Protein AF-A0A3M1AQW4-F1 (afdb_monomer)

Mean predicted aligned error: 19.17 Å

Sequence (337 aa):
EGTYRFTIDPEVTGDITSFELSPATLIFEGIKKRFSLERLRRELDSQHMKFVVKGKNLYYRFQDLELSPEEQKIKELIEGHRTVGEVLALSEMDLIKTYQLLYTLMTIEMIELSDTPGGEEEEEEDTVEQIVEEAAPRQATPAASAPPTPEAPSQEDAELRRMIVEKYRDLESKNYFEVLGLTQEATEAEIKSAYHRLAKEFHPDRFFGKVSGDIKAKVEEIFRKISDAYNVLSDPEGREDYLASLGEKAKKKRVDKVAEEVKTILKAEQSFQRGLEFLSMRNFPKAVEQFKIAYKCRPQEADYLAHLGWATFNLPMREHDGTKRDKELAEEEWEDN

Radius of gyration: 29.28 Å; Cα contacts (8 Å, |Δi|>4): 311; chains: 1; bounding box: 76×55×82 Å

Foldseek 3Di:
DDDDDDDDDPPPPDPPPDDPDFPLQVLLVCLVVPPDPVNLCVVQVVLQLWFKEFFPDPVLLDDPHDDDPLLVVLVVVRPQAHGNNRSLVPRPDDSSSSSSSSVSCVVSRRIDTHNHGDDDPPPPPPPPDPPDPDDDDDDDDPDDDADDQPDDQDPVLLVVLLVLLVLLLVLLLDDLCVLLPHDLPDDLVSLVVSLVVVCVVLPLVVCVPSDDDPSSVSSVVSNVSSVVSSVQCNDPVSSVVSVVVPDDDDSPVVSVVSVVLSVLQVQLSVLQVVLVVCVVVVNLVSSLVSLVSNCVSPVRDPSSVSSNVSSVVSDPPPPDDPDPPVPVVVVVVPPPD

pLDDT: mean 76.13, std 18.11, range [27.7, 95.75]

Secondary structure (DSSP, 8-state):
---------TT--S-----SS-HHHHHHHHHHHH--HHHHHHHHGGGTTSEEEE-S-TTTSS------HHHHHHHHH-SSS-BHHHHHHH--S-HHHHHHHHHHHHHTTSEEEESS-----------TT-------PPPPPS-PPPPPPPPPPPHHHHHHHHHHHHHHHHHHH--HHHHHT--TT--HHHHHHHHHHHHHHH-GGGGTTT--HHHHHHHHHHHHHHHHHHHHHHSHHHHHHHHHH-S-SSHHHHHHHHHHHHHHHHHHHHHHHHHHHHHHTT-HHHHHHHHHHHHHH-TT-HHHHHHHHHHHHTS------TTSHHHHHHHHTSS--

Nearest PDB structures (foldseek):
  1wjz-assembly1_A  TM=8.224E-01  e=6.086E-02  Mus musculus
  8j8q-assembly1_C  TM=4.326E-01  e=1.212E+00  Saccharomyces eubayanus
  8f7n-assembly1_A-2  TM=2.447E-01  e=1.331E+00  Sinorhizobium meliloti
  7zi0-assembly2_B  TM=2.163E-01  e=6.223E+00  Homo sapiens

Structure (mmCIF, N/CA/C/O backbone):
data_AF-A0A3M1AQW4-F1
#
_entry.id   AF-A0A3M1AQW4-F1
#
loop_
_atom_site.group_PDB
_atom_site.id
_atom_site.type_symbol
_atom_site.label_atom_id
_atom_site.label_alt_id
_atom_site.label_comp_id
_atom_site.label_asym_id
_atom_site.label_entity_id
_atom_site.label_seq_id
_atom_site.pdbx_PDB_ins_code
_atom_site.Cartn_x
_atom_site.Cartn_y
_atom_site.Cartn_z
_atom_site.occupancy
_atom_site.B_iso_or_equiv
_atom_site.auth_seq_id
_atom_site.auth_comp_id
_atom_site.auth_asym_id
_atom_site.auth_atom_id
_atom_site.pdbx_PDB_model_num
ATOM 1 N N . GLU A 1 1 ? 50.868 2.873 19.909 1.00 45.12 1 GLU A N 1
ATOM 2 C CA . GLU A 1 1 ? 51.359 1.501 19.683 1.00 45.12 1 GLU A CA 1
ATOM 3 C C . GLU A 1 1 ? 51.297 0.750 21.000 1.00 45.12 1 GLU A C 1
ATOM 5 O O . GLU A 1 1 ? 51.919 1.181 21.961 1.00 45.12 1 GLU A O 1
ATOM 10 N N . GLY A 1 2 ? 50.474 -0.290 21.086 1.00 46.62 2 GLY A N 1
ATOM 11 C CA . GLY A 1 2 ? 50.386 -1.138 22.271 1.00 46.62 2 GLY A CA 1
ATOM 12 C C . GLY A 1 2 ? 50.326 -2.586 21.819 1.00 46.62 2 GLY A C 1
ATOM 13 O O . GLY A 1 2 ? 49.473 -2.937 21.008 1.00 46.62 2 GLY A O 1
ATOM 14 N N . THR A 1 3 ? 51.262 -3.403 22.286 1.00 39.59 3 THR A N 1
ATOM 15 C CA . THR A 1 3 ? 51.312 -4.838 22.004 1.00 39.59 3 THR A CA 1
ATOM 16 C C . THR A 1 3 ? 50.706 -5.607 23.167 1.00 39.59 3 THR A C 1
ATOM 18 O O . THR A 1 3 ? 51.110 -5.444 24.317 1.00 39.59 3 THR A O 1
ATOM 21 N N . TYR A 1 4 ? 49.747 -6.474 22.853 1.00 61.16 4 TYR A N 1
ATOM 22 C CA . TYR A 1 4 ? 49.148 -7.411 23.797 1.00 61.16 4 TYR A CA 1
ATOM 23 C C . TYR A 1 4 ? 49.758 -8.802 23.605 1.00 61.16 4 TYR A C 1
ATOM 25 O O . TYR A 1 4 ? 50.114 -9.190 22.491 1.00 61.16 4 TYR A O 1
ATOM 33 N N . ARG A 1 5 ? 49.871 -9.563 24.697 1.00 59.34 5 ARG A N 1
ATOM 34 C CA . ARG A 1 5 ? 50.269 -10.975 24.694 1.00 59.34 5 ARG A CA 1
ATOM 35 C C . ARG A 1 5 ? 49.334 -11.739 25.624 1.00 59.34 5 ARG A C 1
ATOM 37 O O . ARG A 1 5 ? 49.207 -11.372 26.787 1.00 59.34 5 ARG A O 1
ATOM 44 N N . PHE A 1 6 ? 48.720 -12.802 25.116 1.00 53.44 6 PHE A N 1
ATOM 45 C CA . PHE A 1 6 ? 47.947 -13.737 25.927 1.00 53.44 6 PHE A CA 1
ATOM 46 C C . PHE A 1 6 ? 48.885 -14.755 26.576 1.00 53.44 6 PHE A C 1
ATOM 48 O O . PHE A 1 6 ? 49.712 -15.372 25.903 1.00 53.44 6 PHE A O 1
ATOM 55 N N . THR A 1 7 ? 48.757 -14.920 27.887 1.00 57.97 7 THR A N 1
ATOM 56 C CA . THR A 1 7 ? 49.379 -16.001 28.656 1.00 57.97 7 THR A CA 1
ATOM 57 C C . THR A 1 7 ? 48.277 -16.926 29.141 1.00 57.97 7 THR A C 1
ATOM 59 O O . THR A 1 7 ? 47.304 -16.458 29.726 1.00 57.97 7 THR A O 1
ATOM 62 N N . ILE A 1 8 ? 48.420 -18.224 28.878 1.00 54.72 8 ILE A N 1
ATOM 63 C CA . ILE A 1 8 ? 47.505 -19.245 29.392 1.00 54.72 8 ILE A CA 1
ATOM 64 C C . ILE A 1 8 ? 47.756 -19.355 30.895 1.00 54.72 8 ILE A C 1
ATOM 66 O O . ILE A 1 8 ? 48.874 -19.666 31.305 1.00 54.72 8 ILE A O 1
ATOM 70 N N . ASP A 1 9 ? 46.736 -19.051 31.690 1.00 61.00 9 ASP A N 1
ATOM 71 C CA . ASP A 1 9 ? 46.772 -19.186 33.143 1.00 61.00 9 ASP A CA 1
ATOM 72 C C . ASP A 1 9 ? 46.575 -20.670 33.515 1.00 61.00 9 ASP A C 1
ATOM 74 O O . ASP A 1 9 ? 45.545 -21.250 33.153 1.00 61.00 9 ASP A O 1
ATOM 78 N N . PRO A 1 10 ? 47.552 -21.328 34.165 1.00 58.88 10 PRO A N 1
ATOM 79 C CA . PRO A 1 10 ? 47.460 -22.743 34.509 1.00 58.88 10 PRO A CA 1
ATOM 80 C C . PRO A 1 10 ? 46.493 -23.048 35.671 1.00 58.88 10 PRO A C 1
ATOM 82 O O . PRO A 1 10 ? 46.279 -24.225 35.957 1.00 58.88 10 PRO A O 1
ATOM 85 N N . GLU A 1 11 ? 45.898 -22.044 36.331 1.00 55.03 11 GLU A N 1
ATOM 86 C CA . GLU A 1 11 ? 45.104 -22.215 37.565 1.00 55.03 11 GLU A CA 1
ATOM 87 C C . GLU A 1 11 ? 43.576 -22.076 37.400 1.00 55.03 11 GLU A C 1
ATOM 89 O O . GLU A 1 11 ? 42.869 -21.696 38.335 1.00 55.03 11 GLU A O 1
ATOM 94 N N . VAL A 1 12 ? 42.997 -22.460 36.258 1.00 57.84 12 VAL A N 1
ATOM 95 C CA . VAL A 1 12 ? 41.539 -22.705 36.206 1.00 57.84 12 VAL A CA 1
ATOM 96 C C . VAL A 1 12 ? 41.239 -24.084 36.813 1.00 57.84 12 VAL A C 1
ATOM 98 O O . VAL A 1 12 ? 40.956 -25.050 36.113 1.00 57.84 12 VAL A O 1
ATOM 101 N N . THR A 1 13 ? 41.338 -24.184 38.142 1.00 55.84 13 THR A N 1
ATOM 102 C CA . THR A 1 13 ? 40.991 -25.373 38.949 1.00 55.84 13 THR A CA 1
ATOM 103 C C . THR A 1 13 ? 39.758 -25.130 39.827 1.00 55.84 13 THR A C 1
ATOM 105 O O . THR A 1 13 ? 39.690 -25.592 40.965 1.00 55.84 13 THR A O 1
ATOM 108 N N . GLY A 1 14 ? 38.791 -24.354 39.336 1.00 57.28 14 GLY A N 1
ATOM 109 C CA . GLY A 1 14 ? 37.426 -24.369 39.869 1.00 57.28 14 GLY A CA 1
ATOM 110 C C . GLY A 1 14 ? 36.622 -25.462 39.171 1.00 57.28 14 GLY A C 1
ATOM 111 O O . GLY A 1 14 ? 36.944 -25.790 38.031 1.00 57.28 14 GLY A O 1
ATOM 112 N N . ASP A 1 15 ? 35.590 -26.009 39.819 1.00 52.44 15 ASP A N 1
ATOM 113 C CA . ASP A 1 15 ? 34.596 -26.854 39.145 1.00 52.44 15 ASP A CA 1
ATOM 114 C C . ASP A 1 15 ? 34.069 -26.089 37.925 1.00 52.44 15 ASP A C 1
ATOM 116 O O . ASP A 1 15 ? 33.249 -25.173 38.044 1.00 52.44 15 ASP A O 1
ATOM 120 N N . ILE A 1 16 ? 34.595 -26.419 36.741 1.00 55.78 16 ILE A N 1
ATOM 121 C CA . ILE A 1 16 ? 34.114 -25.871 35.482 1.00 55.78 16 ILE A CA 1
ATOM 122 C C . ILE A 1 16 ? 32.690 -26.390 35.369 1.00 55.78 16 ILE A C 1
ATOM 124 O O . ILE A 1 16 ? 32.456 -27.555 35.055 1.00 55.78 16 ILE A O 1
ATOM 128 N N . THR A 1 17 ? 31.733 -25.525 35.691 1.00 57.72 17 THR A N 1
ATOM 129 C CA . THR A 1 17 ? 30.321 -25.823 35.504 1.00 57.72 17 THR A CA 1
ATOM 130 C C . THR A 1 17 ? 30.087 -25.791 34.001 1.00 57.72 17 THR A C 1
ATOM 132 O O . THR A 1 17 ? 29.839 -24.739 33.415 1.00 57.72 17 THR A O 1
ATOM 135 N N . SER A 1 18 ? 30.276 -26.934 33.348 1.00 53.00 18 SER A N 1
ATOM 136 C CA . SER A 1 18 ? 29.942 -27.104 31.945 1.00 53.00 18 SER A CA 1
ATOM 137 C C . SER A 1 18 ? 28.423 -27.096 31.835 1.00 53.00 18 SER A C 1
ATOM 139 O O . SER A 1 18 ? 27.754 -27.999 32.340 1.00 53.00 18 SER A O 1
ATOM 141 N N . PHE A 1 19 ? 27.869 -26.064 31.214 1.00 57.75 19 PHE A N 1
ATOM 142 C CA . PHE A 1 19 ? 26.467 -26.072 30.828 1.00 57.75 19 PHE A CA 1
ATOM 143 C C . PHE A 1 19 ? 26.323 -26.910 29.556 1.00 57.75 19 PHE A C 1
ATOM 145 O O . PHE A 1 19 ? 27.035 -26.678 28.585 1.00 57.75 19 PHE A O 1
ATOM 152 N N . GLU A 1 20 ? 25.389 -27.861 29.548 1.00 65.62 20 GLU A N 1
ATOM 153 C CA . GLU A 1 20 ? 25.020 -28.622 28.341 1.00 65.62 20 GLU A CA 1
ATOM 154 C C . GLU A 1 20 ? 24.194 -27.783 27.344 1.00 65.62 20 GLU A C 1
ATOM 156 O O . GLU A 1 20 ? 23.828 -28.265 26.280 1.00 65.62 20 GLU A O 1
ATOM 161 N N . LEU A 1 21 ? 23.883 -26.527 27.685 1.00 68.94 21 LEU A N 1
ATOM 162 C CA . LEU A 1 21 ? 23.046 -25.632 26.890 1.00 68.94 21 LEU A CA 1
ATOM 163 C C . LEU A 1 21 ? 23.902 -24.607 26.144 1.00 68.94 21 LEU A C 1
ATOM 165 O O . LEU A 1 21 ? 24.797 -23.990 26.728 1.00 68.94 21 LEU A O 1
ATOM 169 N N . SER A 1 22 ? 23.568 -24.368 24.875 1.00 78.44 22 SER A N 1
ATOM 170 C CA . SER A 1 22 ? 24.185 -23.311 24.075 1.00 78.44 22 SER A CA 1
ATOM 171 C C . SER A 1 22 ? 23.898 -21.912 24.664 1.00 78.44 22 SER A C 1
ATOM 173 O O . SER A 1 22 ? 22.888 -21.710 25.355 1.00 78.44 22 SER A O 1
ATOM 175 N N . PRO A 1 23 ? 24.731 -20.896 24.363 1.00 78.00 23 PRO A N 1
ATOM 176 C CA . PRO A 1 23 ? 24.452 -19.510 24.743 1.00 78.00 23 PRO A CA 1
ATOM 177 C C . PRO A 1 23 ? 23.086 -19.003 24.254 1.00 78.00 23 PRO A C 1
ATOM 179 O O . PRO A 1 23 ? 22.393 -18.307 24.996 1.00 78.00 23 PRO A O 1
ATOM 182 N N . ALA A 1 24 ? 22.663 -19.386 23.043 1.00 82.06 24 ALA A N 1
ATOM 183 C CA . ALA A 1 24 ? 21.357 -19.023 22.495 1.00 82.06 24 ALA A CA 1
ATOM 184 C C . ALA A 1 24 ? 20.211 -19.624 23.325 1.00 82.06 24 ALA A C 1
ATOM 186 O O . ALA A 1 24 ? 19.258 -18.920 23.669 1.00 82.06 24 ALA A O 1
ATOM 187 N N . THR A 1 25 ? 20.342 -20.888 23.735 1.00 83.62 25 THR A N 1
ATOM 188 C CA . THR A 1 25 ? 19.362 -21.563 24.595 1.00 83.62 25 THR A CA 1
ATOM 189 C C . THR A 1 25 ? 19.302 -20.936 25.988 1.00 83.62 25 THR A C 1
ATOM 191 O O . THR A 1 25 ? 18.215 -20.741 26.531 1.00 83.62 25 THR A O 1
ATOM 194 N N . LEU A 1 26 ? 20.443 -20.525 26.555 1.00 84.81 26 LEU A N 1
ATOM 195 C CA . LEU A 1 26 ? 20.480 -19.790 27.826 1.00 84.81 26 LEU A CA 1
ATOM 196 C C . LEU A 1 26 ? 19.769 -18.430 27.736 1.00 84.81 26 LEU A C 1
ATOM 198 O O . LEU A 1 26 ? 19.015 -18.072 28.646 1.00 84.81 26 LEU A O 1
ATOM 202 N N . ILE A 1 27 ? 19.976 -17.686 26.644 1.00 87.12 27 ILE A N 1
ATOM 203 C CA . ILE A 1 27 ? 19.288 -16.411 26.387 1.00 87.12 27 ILE A CA 1
ATOM 204 C C . ILE A 1 27 ? 17.777 -16.642 26.276 1.00 87.12 27 ILE A C 1
ATOM 206 O O . ILE A 1 27 ? 16.997 -15.934 26.921 1.00 87.12 27 ILE A O 1
ATOM 210 N N . PHE A 1 28 ? 17.360 -17.657 25.517 1.00 90.50 28 PHE A N 1
ATOM 211 C CA . PHE A 1 28 ? 15.949 -17.978 25.328 1.00 90.50 28 PHE A CA 1
ATOM 212 C C . PHE A 1 28 ? 15.256 -18.356 26.643 1.00 90.50 28 PHE A C 1
ATOM 214 O O . PHE A 1 28 ? 14.224 -17.782 26.999 1.00 90.50 28 PHE A O 1
ATOM 221 N N . GLU A 1 29 ? 15.863 -19.252 27.423 1.00 87.81 29 GLU A N 1
ATOM 222 C CA . GLU A 1 29 ? 15.364 -19.661 28.740 1.00 87.81 29 GLU A CA 1
ATOM 223 C C . GLU A 1 29 ? 15.292 -18.486 29.726 1.00 87.81 29 GLU A C 1
ATOM 225 O O . GLU A 1 29 ? 14.341 -18.367 30.508 1.00 87.81 29 GLU A O 1
ATOM 230 N N . GLY A 1 30 ? 16.272 -17.581 29.674 1.00 91.25 30 GLY A N 1
ATOM 231 C CA . GLY A 1 30 ? 16.275 -16.350 30.457 1.00 91.25 30 GLY A CA 1
ATOM 232 C C . GLY A 1 30 ? 15.082 -15.450 30.127 1.00 91.25 30 GLY A C 1
ATOM 233 O O . GLY A 1 30 ? 14.387 -14.988 31.038 1.00 91.25 30 GLY A O 1
ATOM 234 N N . ILE A 1 31 ? 14.805 -15.244 28.838 1.00 92.38 31 ILE A N 1
ATOM 235 C CA . ILE A 1 31 ? 13.677 -14.433 28.359 1.00 92.38 31 ILE A CA 1
ATOM 236 C C . ILE A 1 31 ? 12.346 -15.068 28.780 1.00 92.38 31 ILE A C 1
ATOM 238 O O . ILE A 1 31 ? 11.528 -14.388 29.406 1.00 92.38 31 ILE A O 1
ATOM 242 N N . LYS A 1 32 ? 12.166 -16.379 28.565 1.00 90.62 32 LYS A N 1
ATOM 243 C CA . LYS A 1 32 ? 10.952 -17.116 28.966 1.00 90.62 32 LYS A CA 1
ATOM 244 C C . LYS A 1 32 ? 10.640 -16.976 30.456 1.00 90.62 32 LYS A C 1
ATOM 246 O O . LYS A 1 32 ? 9.479 -16.820 30.831 1.00 90.62 32 LYS A O 1
ATOM 251 N N . LYS A 1 33 ? 11.668 -16.999 31.313 1.00 89.31 33 LYS A N 1
ATOM 252 C CA . LYS A 1 33 ? 11.516 -16.948 32.780 1.00 89.31 33 LYS A CA 1
ATOM 253 C C . LYS A 1 33 ? 11.403 -15.542 33.364 1.00 89.31 33 LYS A C 1
ATOM 255 O O . LYS A 1 33 ? 10.902 -15.404 34.481 1.00 89.31 33 LYS A O 1
ATOM 260 N N . ARG A 1 34 ? 11.938 -14.512 32.698 1.00 91.19 34 ARG A N 1
ATOM 261 C CA . ARG A 1 34 ? 12.123 -13.178 33.307 1.00 91.19 34 ARG A CA 1
ATOM 262 C C . ARG A 1 34 ? 11.396 -12.038 32.601 1.00 91.19 34 ARG A C 1
ATOM 264 O O . ARG A 1 34 ? 11.244 -10.984 33.214 1.00 91.19 34 ARG A O 1
ATOM 271 N N . PHE A 1 35 ? 10.976 -12.196 31.348 1.00 92.19 35 PHE A N 1
ATOM 272 C CA . PHE A 1 35 ? 10.418 -11.090 30.569 1.00 92.19 35 PHE A CA 1
ATOM 273 C C . PHE A 1 35 ? 8.890 -11.155 30.571 1.00 92.19 35 PHE A C 1
ATOM 275 O O . PHE A 1 35 ? 8.294 -12.135 30.127 1.00 92.19 35 PHE A O 1
ATOM 282 N N . SER A 1 36 ? 8.260 -10.093 31.081 1.00 92.25 36 SER A N 1
ATOM 283 C CA . SER A 1 36 ? 6.806 -9.926 31.061 1.00 92.25 36 SER A CA 1
ATOM 284 C C . SER A 1 36 ? 6.309 -9.477 29.685 1.00 92.25 36 SER A C 1
ATOM 286 O O . SER A 1 36 ? 7.042 -8.844 28.921 1.00 92.25 36 SER A O 1
ATOM 288 N N . LEU A 1 37 ? 5.031 -9.742 29.394 1.00 90.81 37 LEU A N 1
ATOM 289 C CA . LEU A 1 37 ? 4.388 -9.311 28.148 1.00 90.81 37 LEU A CA 1
ATOM 290 C C . LEU A 1 37 ? 4.458 -7.789 27.954 1.00 90.81 37 LEU A C 1
ATOM 292 O O . LEU A 1 37 ? 4.756 -7.332 26.859 1.00 90.81 37 LEU A O 1
ATOM 296 N N . GLU A 1 38 ? 4.239 -7.001 29.010 1.00 89.69 38 GLU A N 1
ATOM 297 C CA . GLU A 1 38 ? 4.312 -5.532 28.942 1.00 89.69 38 GLU A CA 1
ATOM 298 C C . GLU A 1 38 ? 5.696 -5.026 28.527 1.00 89.69 38 GLU A C 1
ATOM 300 O O . GLU A 1 38 ? 5.805 -4.073 27.756 1.00 89.69 38 GLU A O 1
ATOM 305 N N . ARG A 1 39 ? 6.760 -5.674 29.025 1.00 92.69 39 ARG A N 1
ATOM 306 C CA . ARG A 1 39 ? 8.132 -5.336 28.642 1.00 92.69 39 ARG A CA 1
ATOM 307 C C . ARG A 1 39 ? 8.354 -5.612 27.159 1.00 92.69 39 ARG A C 1
ATOM 309 O O . ARG A 1 39 ? 8.887 -4.756 26.469 1.00 92.69 39 ARG A O 1
ATOM 316 N N . LEU A 1 40 ? 7.939 -6.786 26.689 1.00 92.19 40 LEU A N 1
ATOM 317 C CA . LEU A 1 40 ? 8.130 -7.203 25.298 1.00 92.19 40 LEU A CA 1
ATOM 318 C C . LEU A 1 40 ? 7.322 -6.335 24.325 1.00 92.19 40 LEU A C 1
ATOM 320 O O . LEU A 1 40 ? 7.845 -5.924 23.294 1.00 92.19 40 LEU A O 1
ATOM 324 N N . ARG A 1 41 ? 6.084 -5.989 24.691 1.00 88.88 41 ARG A N 1
ATOM 325 C CA . ARG A 1 41 ? 5.221 -5.075 23.932 1.00 88.88 41 ARG A CA 1
ATOM 326 C C . ARG A 1 41 ? 5.832 -3.694 23.758 1.00 88.88 41 ARG A C 1
ATOM 328 O O . ARG A 1 41 ? 5.811 -3.154 22.663 1.00 88.88 41 ARG A O 1
ATOM 335 N N . ARG A 1 42 ? 6.435 -3.130 24.808 1.00 87.81 42 ARG A N 1
ATOM 336 C CA . ARG A 1 42 ? 7.083 -1.812 24.714 1.00 87.81 42 ARG A CA 1
ATOM 337 C C . ARG A 1 42 ? 8.170 -1.772 23.636 1.00 87.81 42 ARG A C 1
ATOM 339 O O . ARG A 1 42 ? 8.299 -0.763 22.953 1.00 87.81 42 ARG A O 1
ATOM 346 N N . GLU A 1 43 ? 8.918 -2.861 23.492 1.00 86.56 43 GLU A N 1
ATOM 347 C CA . GLU A 1 43 ? 9.976 -2.974 22.488 1.00 86.56 43 GLU A CA 1
ATOM 348 C C . GLU A 1 43 ? 9.395 -3.232 21.088 1.00 86.56 43 GLU A C 1
ATOM 350 O O . GLU A 1 43 ? 9.732 -2.531 20.134 1.00 86.56 43 GLU A O 1
ATOM 355 N N . LEU A 1 44 ? 8.486 -4.205 20.960 1.00 89.06 44 LEU A N 1
ATOM 356 C CA . LEU A 1 44 ? 8.057 -4.730 19.659 1.00 89.06 44 LEU A CA 1
ATOM 357 C C . LEU A 1 44 ? 6.826 -4.036 19.058 1.00 89.06 44 LEU A C 1
ATOM 359 O O . LEU A 1 44 ? 6.738 -3.940 17.836 1.00 89.06 44 LEU A O 1
ATOM 363 N N . ASP A 1 45 ? 5.913 -3.483 19.861 1.00 87.12 45 ASP A N 1
ATOM 364 C CA . ASP A 1 45 ? 4.691 -2.837 19.347 1.00 87.12 45 ASP A CA 1
ATOM 365 C C . ASP A 1 45 ? 5.017 -1.545 18.589 1.00 87.12 45 ASP A C 1
ATOM 367 O O . ASP A 1 45 ? 4.379 -1.223 17.589 1.00 87.12 45 ASP A O 1
ATOM 371 N N . SER A 1 46 ? 6.066 -0.830 19.011 1.00 85.88 46 SER A N 1
ATOM 372 C CA . SER A 1 46 ? 6.551 0.359 18.295 1.00 85.88 46 SER A CA 1
ATOM 373 C C . SER A 1 46 ? 7.100 0.033 16.901 1.00 85.88 46 SER A C 1
ATOM 375 O O . SER A 1 46 ? 7.181 0.910 16.045 1.00 85.88 46 SER A O 1
ATOM 377 N N . GLN A 1 47 ? 7.472 -1.228 16.676 1.00 88.44 47 GLN A N 1
ATOM 378 C CA . GLN A 1 47 ? 8.038 -1.730 15.431 1.00 88.44 47 GLN A CA 1
ATOM 379 C C . GLN A 1 47 ? 7.065 -2.677 14.718 1.00 88.44 47 GLN A C 1
ATOM 381 O O . GLN A 1 47 ? 7.487 -3.430 13.844 1.00 88.44 47 GLN A O 1
ATOM 386 N N . HIS A 1 48 ? 5.769 -2.656 15.063 1.00 87.19 48 HIS A N 1
ATOM 387 C CA . HIS A 1 48 ? 4.822 -3.653 14.559 1.00 87.19 48 HIS A CA 1
ATOM 388 C C . HIS A 1 48 ? 4.708 -3.664 13.022 1.00 87.19 48 HIS A C 1
ATOM 390 O O . HIS A 1 48 ? 4.309 -4.679 12.457 1.00 87.19 48 HIS A O 1
ATOM 396 N N . MET A 1 49 ? 5.019 -2.537 12.363 1.00 83.94 49 MET A N 1
ATOM 397 C CA . MET A 1 49 ? 4.989 -2.374 10.902 1.00 83.94 49 MET A CA 1
ATOM 398 C C . MET A 1 49 ? 6.287 -2.784 10.208 1.00 83.94 49 MET A C 1
ATOM 400 O O . MET A 1 49 ? 6.321 -2.834 8.983 1.00 83.94 49 MET A O 1
ATOM 404 N N . LYS A 1 50 ? 7.356 -3.056 10.961 1.00 90.75 50 LYS A N 1
ATOM 405 C CA . LYS A 1 50 ? 8.614 -3.497 10.369 1.00 90.75 50 LYS A CA 1
ATOM 406 C C . LYS A 1 50 ? 8.529 -4.953 9.965 1.00 90.75 50 LYS A C 1
ATOM 408 O O . LYS A 1 50 ? 7.980 -5.779 10.697 1.00 90.75 50 LYS A O 1
ATOM 413 N N . PHE A 1 51 ? 9.112 -5.250 8.816 1.00 91.25 51 PHE A N 1
ATOM 414 C CA . PHE A 1 51 ? 9.281 -6.593 8.298 1.00 91.25 51 PHE A CA 1
ATOM 415 C C . PHE A 1 51 ? 10.284 -7.356 9.146 1.00 91.25 51 PHE A C 1
ATOM 417 O O . PHE A 1 51 ? 11.336 -6.829 9.510 1.00 91.25 51 PHE A O 1
ATOM 424 N N . VAL A 1 52 ? 9.949 -8.605 9.449 1.00 91.94 52 VAL A N 1
ATOM 425 C C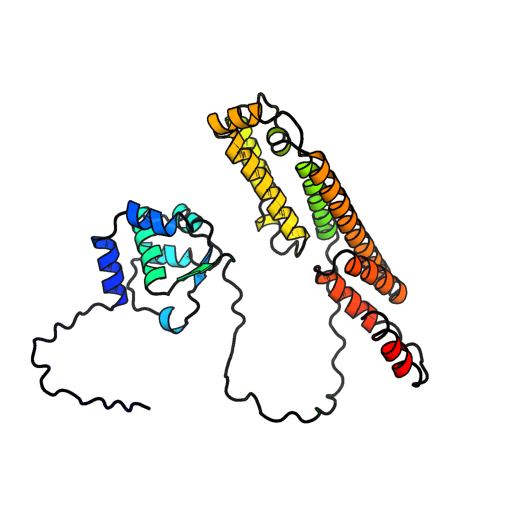A . VAL A 1 52 ? 10.856 -9.533 10.105 1.00 91.94 52 VAL A CA 1
ATOM 426 C C . VAL A 1 52 ? 11.657 -10.232 9.018 1.00 91.94 52 VAL A C 1
ATOM 428 O O . VAL A 1 52 ? 11.147 -11.118 8.331 1.00 91.94 52 VAL A O 1
ATOM 431 N N . VAL A 1 53 ? 12.907 -9.811 8.843 1.00 90.75 53 VAL A N 1
ATOM 432 C CA . VAL A 1 53 ? 13.809 -10.323 7.803 1.00 90.75 53 VAL A CA 1
ATOM 433 C C . VAL A 1 53 ? 14.951 -11.120 8.427 1.00 90.75 53 VAL A C 1
ATOM 435 O O . VAL A 1 53 ? 15.225 -11.000 9.622 1.00 90.75 53 VAL A O 1
ATOM 438 N N . LYS A 1 54 ? 15.610 -11.981 7.643 1.00 87.81 54 LYS A N 1
ATOM 439 C CA . LYS A 1 54 ? 16.781 -12.737 8.120 1.00 87.81 54 LYS A CA 1
ATOM 440 C C . LYS A 1 54 ? 17.887 -11.751 8.521 1.00 87.81 54 LYS A C 1
ATOM 442 O O . LYS A 1 54 ? 18.171 -10.828 7.763 1.00 87.81 54 LYS A O 1
ATOM 447 N N . GLY A 1 55 ? 18.535 -11.959 9.668 1.00 81.25 55 GLY A N 1
ATOM 448 C CA . GLY A 1 55 ? 19.596 -11.060 10.145 1.00 81.25 55 GLY A CA 1
ATOM 449 C C . GLY A 1 55 ? 20.741 -10.952 9.136 1.00 81.25 55 GLY A C 1
ATOM 450 O O . GLY A 1 55 ? 21.093 -11.943 8.507 1.00 81.25 55 GLY A O 1
ATOM 451 N N . LYS A 1 56 ? 21.342 -9.778 8.925 1.00 76.25 56 LYS A N 1
ATOM 452 C CA . LYS A 1 56 ? 22.383 -9.597 7.884 1.00 76.25 56 LYS A CA 1
ATOM 453 C C . LYS A 1 56 ? 23.616 -10.488 8.056 1.00 76.25 56 LYS A C 1
ATOM 455 O O . LYS A 1 56 ? 24.214 -10.899 7.069 1.00 76.25 56 LYS A O 1
ATOM 460 N N . ASN A 1 57 ? 23.988 -10.819 9.291 1.00 68.00 57 ASN A N 1
ATOM 461 C CA . ASN A 1 57 ? 25.200 -11.583 9.568 1.00 68.00 57 ASN A CA 1
ATOM 462 C C . ASN A 1 57 ? 24.971 -13.100 9.444 1.00 68.00 57 ASN A C 1
ATOM 464 O O . ASN A 1 57 ? 24.35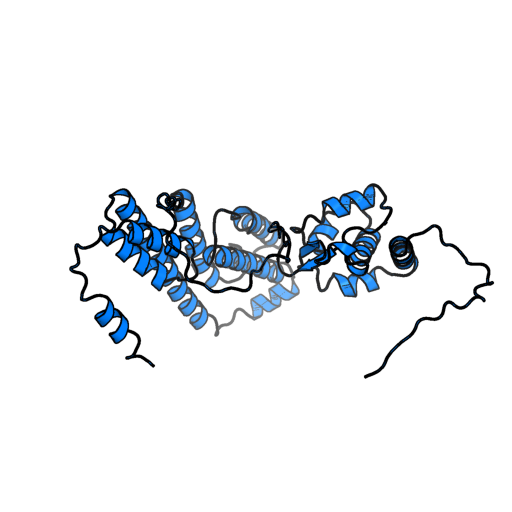6 -13.722 10.310 1.00 68.00 57 ASN A O 1
ATOM 468 N N . LEU A 1 58 ? 25.529 -13.706 8.392 1.00 59.28 58 LEU A N 1
ATOM 469 C CA . LEU A 1 58 ? 25.462 -15.149 8.127 1.00 59.28 58 LEU A CA 1
ATOM 470 C C . LEU A 1 58 ? 25.970 -16.009 9.299 1.00 59.28 58 LEU A C 1
ATOM 472 O O . LEU A 1 58 ? 25.425 -17.086 9.526 1.00 59.28 58 LEU A O 1
ATOM 476 N N . TYR A 1 59 ? 26.950 -15.529 10.077 1.00 51.81 59 TYR A N 1
ATOM 477 C CA . TYR A 1 59 ? 27.485 -16.246 11.242 1.00 51.81 59 TYR A CA 1
ATOM 478 C C . TYR A 1 59 ? 26.437 -16.410 12.353 1.00 51.81 59 TYR A C 1
ATOM 480 O O . TYR A 1 59 ? 26.394 -17.442 13.020 1.00 51.81 59 TYR A O 1
ATOM 488 N N . TYR A 1 60 ? 25.551 -15.425 12.527 1.00 64.50 60 TYR A N 1
ATOM 489 C CA . TYR A 1 60 ? 24.512 -15.457 13.559 1.00 64.50 60 TYR A CA 1
ATOM 490 C C . TYR A 1 60 ? 23.175 -16.038 13.076 1.00 64.50 60 TYR A C 1
ATOM 492 O O . TYR A 1 60 ? 22.351 -16.412 13.905 1.00 64.50 60 TYR A O 1
ATOM 500 N N . ARG A 1 61 ? 22.978 -16.239 11.762 1.00 62.06 61 ARG A N 1
ATOM 501 C CA . ARG A 1 61 ? 21.787 -16.929 11.213 1.00 62.06 61 ARG A CA 1
ATOM 502 C C . ARG A 1 61 ? 21.673 -18.397 11.638 1.00 62.06 61 ARG A C 1
ATOM 504 O O . ARG A 1 61 ? 20.573 -18.951 11.606 1.00 62.06 61 ARG A O 1
ATOM 511 N N . PHE A 1 62 ? 22.782 -19.022 12.032 1.00 57.16 62 PHE A N 1
ATOM 512 C CA . PHE A 1 62 ? 22.851 -20.431 12.421 1.00 57.16 62 PHE A CA 1
ATOM 513 C C . PHE A 1 62 ? 23.255 -20.556 13.893 1.00 57.16 62 PHE A C 1
ATOM 515 O O . PHE A 1 62 ? 24.415 -20.787 14.218 1.00 57.16 62 PHE A O 1
ATOM 522 N N . GLN A 1 63 ? 22.283 -20.374 14.790 1.00 67.81 63 GLN A N 1
ATOM 523 C CA . GLN A 1 63 ? 22.451 -20.645 16.220 1.00 67.81 63 GLN A CA 1
ATOM 524 C C . GLN A 1 63 ? 21.932 -22.035 16.577 1.00 67.81 63 GLN A C 1
ATOM 526 O O . GLN A 1 63 ? 20.930 -22.499 16.028 1.00 67.81 63 GLN A O 1
ATOM 531 N N . ASP A 1 64 ? 22.592 -22.661 17.548 1.00 67.44 64 ASP A N 1
ATOM 532 C CA . ASP A 1 64 ? 22.144 -23.910 18.158 1.00 67.44 64 ASP A CA 1
ATOM 533 C C . ASP A 1 64 ? 21.007 -23.621 19.147 1.00 67.44 64 ASP A C 1
ATOM 535 O O . ASP A 1 64 ? 21.223 -23.453 20.348 1.00 67.44 64 ASP A O 1
ATOM 539 N N . LEU A 1 65 ? 19.802 -23.424 18.610 1.00 78.31 65 LEU A N 1
ATOM 540 C CA . LEU A 1 65 ? 18.586 -23.142 19.364 1.00 78.31 65 LEU A CA 1
ATOM 541 C C . LEU A 1 65 ? 17.564 -24.249 19.099 1.00 78.31 65 LEU A C 1
ATOM 543 O O . LEU A 1 65 ? 16.970 -24.324 18.020 1.00 78.31 65 LEU A O 1
ATOM 547 N N . GLU A 1 66 ? 17.344 -25.098 20.098 1.00 76.38 66 GLU A N 1
ATOM 548 C CA . GLU A 1 66 ? 16.350 -26.166 20.027 1.00 76.38 66 GLU A CA 1
ATOM 549 C C . GLU A 1 66 ? 14.937 -25.586 20.171 1.00 76.38 66 GLU A C 1
ATOM 551 O O . GLU A 1 66 ? 14.476 -25.263 21.267 1.00 76.38 66 GLU A O 1
ATOM 556 N N . LEU A 1 67 ? 14.247 -25.431 19.040 1.00 81.06 67 LEU A N 1
ATOM 557 C CA . LEU A 1 67 ? 12.858 -24.980 18.994 1.00 81.06 67 LEU A CA 1
ATOM 558 C C . LEU A 1 67 ? 11.901 -26.171 19.023 1.00 81.06 67 LEU A C 1
ATOM 560 O O . LEU A 1 67 ? 12.077 -27.145 18.285 1.00 81.06 67 LEU A O 1
ATOM 564 N N . SER A 1 68 ? 10.842 -26.057 19.821 1.00 83.38 68 SER A N 1
ATOM 565 C CA . SER A 1 68 ? 9.711 -26.985 19.782 1.00 83.38 68 SER A CA 1
ATOM 566 C C . SER A 1 68 ? 8.985 -26.929 18.425 1.00 83.38 68 SER A C 1
ATOM 568 O O . SER A 1 68 ? 9.101 -25.937 17.702 1.00 83.38 68 SER A O 1
ATOM 570 N N . PRO A 1 69 ? 8.181 -27.948 18.066 1.00 83.12 69 PRO A N 1
ATOM 571 C CA . PRO A 1 69 ? 7.441 -27.950 16.800 1.00 83.12 69 PRO A CA 1
ATOM 572 C C . PRO A 1 69 ? 6.519 -26.734 16.612 1.00 83.12 69 PRO A C 1
ATOM 574 O O . PRO A 1 69 ? 6.341 -26.264 15.493 1.00 83.12 69 PRO A O 1
ATOM 577 N N . GLU A 1 70 ? 5.947 -26.202 17.697 1.00 82.62 70 GLU A N 1
ATOM 578 C CA . GLU A 1 70 ? 5.123 -24.985 17.659 1.00 82.62 70 GLU A CA 1
ATOM 579 C C . GLU A 1 70 ? 5.968 -23.740 17.351 1.00 82.62 70 GLU A C 1
ATOM 581 O O . GLU A 1 70 ? 5.581 -22.918 16.525 1.00 82.62 70 GLU A O 1
ATOM 586 N N . GLU A 1 71 ? 7.153 -23.630 17.955 1.00 85.94 71 GLU A N 1
ATOM 587 C CA . GLU A 1 71 ? 8.085 -22.517 17.736 1.00 85.94 71 GLU A CA 1
ATOM 588 C C . GLU A 1 71 ? 8.715 -22.567 16.329 1.00 85.94 71 GLU A C 1
ATOM 590 O O . GLU A 1 71 ? 8.975 -21.525 15.727 1.00 85.94 71 GLU A O 1
ATOM 595 N N . GLN A 1 72 ? 8.905 -23.762 15.758 1.00 83.25 72 GLN A N 1
ATOM 596 C CA . GLN A 1 72 ? 9.387 -23.930 14.381 1.00 83.25 72 GLN A CA 1
ATOM 597 C C . GLN A 1 72 ? 8.407 -23.376 13.341 1.00 83.25 72 GLN A C 1
ATOM 599 O O . GLN A 1 72 ? 8.851 -22.737 12.388 1.00 83.25 72 GLN A O 1
ATOM 604 N N . LYS A 1 73 ? 7.091 -23.514 13.556 1.00 82.44 73 LYS A N 1
ATOM 605 C CA . LYS A 1 73 ? 6.076 -22.906 12.677 1.00 82.44 73 LYS A CA 1
ATOM 606 C C . LYS A 1 73 ? 6.211 -21.385 12.596 1.00 82.44 73 LYS A C 1
ATOM 608 O O . LYS A 1 73 ? 5.969 -20.797 11.550 1.00 82.44 73 LYS A O 1
ATOM 613 N N . ILE A 1 74 ? 6.635 -20.722 13.675 1.00 82.50 74 ILE A N 1
ATOM 614 C CA . ILE A 1 74 ? 6.870 -19.268 13.642 1.00 82.50 74 ILE A CA 1
ATOM 615 C C . ILE A 1 74 ? 8.076 -18.923 12.775 1.00 82.50 74 ILE A C 1
ATOM 617 O O . ILE A 1 74 ? 8.078 -17.890 12.115 1.00 82.50 74 ILE A O 1
ATOM 621 N N . LYS A 1 75 ? 9.082 -19.794 12.709 1.00 74.69 75 LYS A N 1
ATOM 622 C CA . LYS A 1 75 ? 10.215 -19.601 11.803 1.00 74.69 75 LYS A CA 1
ATOM 623 C C . LYS A 1 75 ? 9.775 -19.639 10.335 1.00 74.69 75 LYS A C 1
ATOM 625 O O . LYS A 1 75 ? 10.264 -18.835 9.554 1.00 74.69 75 LYS A O 1
ATOM 630 N N . GLU A 1 76 ? 8.811 -20.493 9.990 1.00 78.00 76 GLU A N 1
ATOM 631 C CA . GLU A 1 76 ? 8.153 -20.501 8.668 1.00 78.00 76 GLU A CA 1
ATOM 632 C C . GLU A 1 76 ? 7.311 -19.235 8.437 1.00 78.00 76 GLU A C 1
ATOM 634 O O . GLU A 1 76 ? 7.138 -18.780 7.308 1.00 78.00 76 GLU A O 1
ATOM 639 N N . LEU A 1 77 ? 6.817 -18.600 9.506 1.00 80.38 77 LEU A N 1
ATOM 640 C CA . LEU A 1 77 ? 6.183 -17.288 9.388 1.00 80.38 77 LEU A CA 1
ATOM 641 C C . LEU A 1 77 ? 7.201 -16.175 9.063 1.00 80.38 77 LEU A C 1
ATOM 643 O O . LEU A 1 77 ? 6.833 -15.174 8.445 1.00 80.38 77 LEU A O 1
ATOM 647 N N . ILE A 1 78 ? 8.478 -16.360 9.407 1.00 80.19 78 ILE A N 1
ATOM 648 C CA . ILE A 1 78 ? 9.562 -15.385 9.229 1.00 80.19 78 ILE A CA 1
ATOM 649 C C . ILE A 1 78 ? 10.324 -15.660 7.920 1.00 80.19 78 ILE A C 1
ATOM 651 O O . ILE A 1 78 ? 11.495 -16.031 7.889 1.00 80.19 78 ILE A O 1
ATOM 655 N N . GLU A 1 79 ? 9.630 -15.459 6.806 1.00 70.62 79 GLU A N 1
ATOM 656 C CA . GLU A 1 79 ? 10.163 -15.625 5.444 1.00 70.62 79 GLU A CA 1
ATOM 657 C C . GLU A 1 79 ? 10.657 -14.302 4.828 1.00 70.62 79 GLU A C 1
ATOM 659 O O . GLU A 1 79 ? 10.976 -14.249 3.646 1.00 70.62 79 GLU A O 1
ATOM 664 N N . GLY A 1 80 ? 10.719 -13.222 5.613 1.00 75.12 80 GLY A N 1
ATOM 665 C CA . GLY A 1 80 ? 11.148 -11.897 5.155 1.00 75.12 80 GLY A CA 1
ATOM 666 C C . GLY A 1 80 ? 10.015 -10.980 4.698 1.00 75.12 80 GLY A C 1
ATOM 667 O O . GLY A 1 80 ? 10.168 -9.766 4.725 1.00 75.12 80 GLY A O 1
ATOM 668 N N . HIS A 1 81 ? 8.850 -11.516 4.346 1.00 81.56 81 HIS A N 1
ATOM 669 C CA . HIS A 1 81 ? 7.736 -10.721 3.810 1.00 81.56 81 HIS A CA 1
ATOM 670 C C . HIS A 1 81 ? 6.658 -10.348 4.834 1.00 81.56 81 HIS A C 1
ATOM 672 O O . HIS A 1 81 ? 5.787 -9.543 4.517 1.00 81.56 81 HIS A O 1
ATOM 678 N N . ARG A 1 82 ? 6.736 -10.874 6.063 1.00 89.31 82 ARG A N 1
ATOM 679 C CA . ARG A 1 82 ? 5.766 -10.598 7.133 1.00 89.31 82 ARG A CA 1
ATOM 680 C C . ARG A 1 82 ? 6.306 -9.591 8.141 1.00 89.31 82 ARG A C 1
ATOM 682 O O . ARG A 1 82 ? 7.466 -9.651 8.546 1.00 89.31 82 ARG A O 1
ATOM 689 N N . THR A 1 83 ? 5.449 -8.686 8.580 1.00 91.12 83 THR A N 1
ATOM 690 C CA . THR A 1 83 ? 5.723 -7.717 9.644 1.00 91.12 83 THR A CA 1
ATOM 691 C C . THR A 1 83 ? 5.623 -8.342 11.032 1.00 91.12 83 THR A C 1
ATOM 693 O O . THR A 1 83 ? 5.003 -9.390 11.216 1.00 91.12 83 THR A O 1
ATOM 696 N N . VAL A 1 84 ? 6.199 -7.686 12.043 1.00 90.50 84 VAL A N 1
ATOM 697 C CA . VAL A 1 84 ? 6.089 -8.119 13.450 1.00 90.50 84 VAL A CA 1
ATOM 698 C C . VAL A 1 84 ? 4.620 -8.312 13.845 1.00 90.50 84 VAL A C 1
ATOM 700 O O . VAL A 1 84 ? 4.274 -9.321 14.457 1.00 90.50 84 VAL A O 1
ATOM 703 N N . GLY A 1 85 ? 3.742 -7.384 13.452 1.00 86.69 85 GLY A N 1
ATOM 704 C CA . GLY A 1 85 ? 2.305 -7.476 13.711 1.00 86.69 85 GLY A CA 1
ATOM 705 C C . GLY A 1 85 ? 1.636 -8.669 13.020 1.00 86.69 85 GLY A C 1
ATOM 706 O O . GLY A 1 85 ? 0.806 -9.339 13.630 1.00 86.69 85 GLY A O 1
ATOM 707 N N . GLU A 1 86 ? 2.018 -8.977 11.780 1.00 84.56 86 GLU A N 1
ATOM 708 C CA . GLU A 1 86 ? 1.481 -10.126 11.038 1.00 84.56 86 GLU A CA 1
ATOM 709 C C . GLU A 1 86 ? 1.946 -11.456 11.619 1.00 84.56 86 GLU A C 1
ATOM 711 O O . GLU A 1 86 ? 1.136 -12.368 11.769 1.00 84.56 86 GLU A O 1
ATOM 716 N N . VAL A 1 87 ? 3.219 -11.566 12.007 1.00 89.69 87 VAL A N 1
ATOM 717 C CA . VAL A 1 87 ? 3.722 -12.770 12.679 1.00 89.69 87 VAL A CA 1
ATOM 718 C C . VAL A 1 87 ? 2.993 -12.980 14.009 1.00 89.69 87 VAL A C 1
ATOM 720 O O . VAL A 1 87 ? 2.592 -14.099 14.316 1.00 89.69 87 VAL A O 1
ATOM 723 N N . LEU A 1 88 ? 2.743 -11.910 14.772 1.00 89.50 88 LEU A N 1
ATOM 724 C CA . LEU A 1 88 ? 1.965 -11.977 16.013 1.00 89.50 88 LEU A CA 1
ATOM 725 C C . LEU A 1 88 ? 0.502 -12.382 15.783 1.00 89.50 88 LEU A C 1
ATOM 727 O O . LEU A 1 88 ? -0.052 -13.115 16.598 1.00 89.50 88 LEU A O 1
ATOM 731 N N . ALA A 1 89 ? -0.121 -11.913 14.700 1.00 84.44 89 ALA A N 1
ATOM 732 C CA . ALA A 1 89 ? -1.523 -12.191 14.390 1.00 84.44 89 ALA A CA 1
ATOM 733 C C . ALA A 1 89 ? -1.752 -13.591 13.795 1.00 84.44 89 ALA A C 1
ATOM 735 O O . ALA A 1 89 ? -2.800 -14.189 14.034 1.00 84.44 89 ALA A O 1
ATOM 736 N N . LEU A 1 90 ? -0.797 -14.096 13.009 1.00 86.19 90 LEU A N 1
ATOM 737 C CA . LEU A 1 90 ? -0.862 -15.408 12.353 1.00 86.19 90 LEU A CA 1
ATOM 738 C C . LEU A 1 90 ? -0.315 -16.542 13.221 1.00 86.19 90 LEU A C 1
ATOM 740 O O . LEU A 1 90 ? -0.530 -17.712 12.908 1.00 86.19 90 LEU A O 1
ATOM 744 N N . SER A 1 91 ? 0.401 -16.208 14.292 1.00 88.19 91 SER A N 1
ATOM 745 C CA . SER A 1 91 ? 0.894 -17.188 15.247 1.00 88.19 91 SER A CA 1
ATOM 746 C C . SER A 1 91 ? -0.259 -17.943 15.911 1.00 88.19 91 SER A C 1
ATOM 748 O O . SER A 1 91 ? -1.152 -17.353 16.517 1.00 88.19 91 SER A O 1
ATOM 750 N N . GLU A 1 92 ? -0.197 -19.273 15.852 1.00 87.88 92 GLU A N 1
ATOM 751 C CA . GLU A 1 92 ? -1.088 -20.164 16.605 1.00 87.88 92 GLU A CA 1
ATOM 752 C C . GLU A 1 92 ? -0.670 -20.294 18.084 1.00 87.88 92 GLU A C 1
ATOM 754 O O . GLU A 1 92 ? -1.366 -20.934 18.873 1.00 87.88 92 GLU A O 1
ATOM 759 N N . MET A 1 93 ? 0.474 -19.718 18.472 1.00 88.81 93 MET A N 1
ATOM 760 C CA . MET A 1 93 ? 0.996 -19.787 19.835 1.00 88.81 93 MET A CA 1
ATOM 761 C C . MET A 1 93 ? 0.389 -18.709 20.738 1.00 88.81 93 MET A C 1
ATOM 763 O O . MET A 1 93 ? -0.053 -17.653 20.288 1.00 88.81 93 MET A O 1
ATOM 767 N N . ASP A 1 94 ? 0.475 -18.925 22.056 1.00 90.00 94 ASP A N 1
ATOM 768 C CA . ASP A 1 94 ? 0.146 -17.883 23.030 1.00 90.00 94 ASP A CA 1
ATOM 769 C C . ASP A 1 94 ? 0.909 -16.590 22.718 1.00 90.00 94 ASP A C 1
ATOM 771 O O . ASP A 1 94 ? 2.120 -16.601 22.465 1.00 90.00 94 ASP A O 1
ATOM 775 N N . LEU A 1 95 ? 0.214 -15.456 22.815 1.00 88.38 95 LEU A N 1
ATOM 776 C CA . LEU A 1 95 ? 0.760 -14.154 22.440 1.00 88.38 95 LEU A CA 1
ATOM 777 C C . LEU A 1 95 ? 2.103 -13.873 23.133 1.00 88.38 95 LEU A C 1
ATOM 779 O O . LEU A 1 95 ? 3.073 -13.499 22.484 1.00 88.38 95 LEU A O 1
ATOM 783 N N . ILE A 1 96 ? 2.194 -14.133 24.441 1.00 92.62 96 ILE A N 1
ATOM 784 C CA . ILE A 1 96 ? 3.434 -13.945 25.206 1.00 92.62 96 ILE A CA 1
ATOM 785 C C . ILE A 1 96 ? 4.585 -14.821 24.702 1.00 92.62 96 ILE A C 1
ATOM 787 O O . ILE A 1 96 ? 5.709 -14.336 24.624 1.00 92.62 96 ILE A O 1
ATOM 791 N N . LYS A 1 97 ? 4.316 -16.072 24.315 1.00 92.06 97 LYS A N 1
ATOM 792 C CA . LYS A 1 97 ? 5.345 -16.980 23.795 1.00 92.06 97 LYS A CA 1
ATOM 793 C C . LYS A 1 97 ? 5.828 -16.519 22.422 1.00 92.06 97 LYS A C 1
ATOM 795 O O . LYS A 1 97 ? 7.024 -16.554 22.161 1.00 92.06 97 LYS A O 1
ATOM 800 N N . THR A 1 98 ? 4.918 -16.006 21.593 1.00 92.38 98 THR A N 1
ATOM 801 C CA . THR A 1 98 ? 5.259 -15.417 20.291 1.00 92.38 98 THR A CA 1
ATOM 802 C C . THR A 1 98 ? 6.168 -14.197 20.450 1.00 92.38 98 THR A C 1
ATOM 804 O O . THR A 1 98 ? 7.214 -14.124 19.809 1.00 92.38 98 THR A O 1
ATOM 807 N N . TYR A 1 99 ? 5.833 -13.276 21.362 1.00 93.81 99 TYR A N 1
ATOM 808 C CA . TYR A 1 99 ? 6.696 -12.132 21.684 1.00 93.81 99 TYR A CA 1
ATOM 809 C C . TYR A 1 99 ? 8.061 -12.571 22.228 1.00 93.81 99 TYR A C 1
ATOM 811 O O . TYR A 1 99 ? 9.078 -11.995 21.851 1.00 93.81 99 TYR A O 1
ATOM 819 N N . GLN A 1 100 ? 8.097 -13.572 23.114 1.00 94.00 100 GLN A N 1
ATOM 820 C CA . GLN A 1 100 ? 9.347 -14.097 23.669 1.00 94.00 100 GLN A CA 1
ATOM 821 C C . GLN A 1 100 ? 10.241 -14.668 22.567 1.00 94.00 100 GLN A C 1
ATOM 823 O O . GLN A 1 100 ? 11.413 -14.313 22.513 1.00 94.00 100 GLN A O 1
ATOM 828 N N . LEU A 1 101 ? 9.688 -15.482 21.662 1.00 93.06 101 LEU A N 1
ATOM 829 C CA . LEU A 1 101 ? 10.435 -16.068 20.552 1.00 93.06 101 LEU A CA 1
ATOM 830 C C . LEU A 1 101 ? 10.946 -15.001 19.575 1.00 93.06 101 LEU A C 1
ATOM 832 O O . LEU A 1 101 ? 12.134 -14.993 19.268 1.00 93.06 101 LEU A O 1
ATOM 836 N N . LEU A 1 102 ? 10.092 -14.069 19.136 1.00 92.56 102 LEU A N 1
ATOM 837 C CA . LEU A 1 102 ? 10.502 -12.973 18.247 1.00 92.56 102 LEU A CA 1
ATOM 838 C C . LEU A 1 102 ? 11.616 -12.127 18.870 1.00 92.56 102 LEU A C 1
ATOM 840 O O . LEU A 1 102 ? 12.633 -11.862 18.233 1.00 92.56 102 LEU A O 1
ATOM 844 N N . TYR A 1 103 ? 11.461 -11.755 20.140 1.00 93.69 103 TYR A N 1
ATOM 845 C CA . TYR A 1 103 ? 12.476 -10.984 20.847 1.00 93.69 103 TYR A CA 1
ATOM 846 C C . TYR A 1 103 ? 13.791 -11.762 20.996 1.00 93.69 103 TYR A C 1
ATOM 848 O O . TYR A 1 103 ? 14.868 -11.192 20.826 1.00 93.69 103 TYR A O 1
ATOM 856 N N . THR A 1 104 ? 13.728 -13.069 21.273 1.00 93.19 104 THR A N 1
ATOM 857 C CA . THR A 1 104 ? 14.913 -13.934 21.335 1.00 93.19 104 THR A CA 1
ATOM 858 C C . THR A 1 104 ? 15.630 -13.994 20.000 1.00 93.19 104 THR A C 1
ATOM 860 O O . THR A 1 104 ? 16.824 -13.717 19.977 1.00 93.19 104 THR A O 1
ATOM 863 N N . LEU A 1 105 ? 14.921 -14.297 18.909 1.00 91.56 105 LEU A N 1
ATOM 864 C CA . LEU A 1 105 ? 15.498 -14.396 17.567 1.00 91.56 105 LEU A CA 1
ATOM 865 C C . LEU A 1 105 ? 16.172 -13.081 17.142 1.00 91.56 105 LEU A C 1
ATOM 867 O O . LEU A 1 105 ? 17.226 -13.120 16.511 1.00 91.56 105 LEU A O 1
ATOM 871 N N . MET A 1 106 ? 15.604 -11.929 17.523 1.00 90.56 106 MET A N 1
ATOM 872 C CA . MET A 1 106 ? 16.236 -10.620 17.317 1.00 90.56 106 MET A CA 1
ATOM 873 C C . MET A 1 106 ? 17.492 -10.436 18.173 1.00 90.56 106 MET A C 1
ATOM 875 O O . MET A 1 106 ? 18.508 -9.953 17.688 1.00 90.56 106 MET A O 1
ATOM 879 N N . THR A 1 107 ? 17.434 -10.818 19.452 1.00 90.19 107 THR A N 1
ATOM 880 C CA . THR A 1 107 ? 18.547 -10.644 20.405 1.00 90.19 107 THR A CA 1
ATOM 881 C C . THR A 1 107 ? 19.767 -11.482 20.022 1.00 90.19 107 THR A C 1
ATOM 883 O O . THR A 1 107 ? 20.895 -11.071 20.271 1.00 90.19 107 THR A O 1
ATOM 886 N N . ILE A 1 108 ? 19.543 -12.652 19.423 1.00 88.25 108 ILE A N 1
ATOM 887 C CA . ILE A 1 108 ? 20.608 -13.526 18.912 1.00 88.25 108 ILE A CA 1
ATOM 888 C C . ILE A 1 108 ? 20.945 -13.254 17.436 1.00 88.25 108 ILE A C 1
ATOM 890 O O . ILE A 1 108 ? 21.644 -14.054 16.824 1.00 88.25 108 ILE A O 1
ATOM 894 N N . GLU A 1 109 ? 20.431 -12.158 16.865 1.00 85.88 109 GLU A N 1
ATOM 895 C CA . GLU A 1 109 ? 20.688 -11.689 15.493 1.00 85.88 109 GLU A CA 1
ATOM 896 C C . GLU A 1 109 ? 20.345 -12.695 14.375 1.00 85.88 109 GLU A C 1
ATOM 898 O O . GLU A 1 109 ? 20.830 -12.589 13.248 1.00 85.88 109 GLU A O 1
ATOM 903 N N . MET A 1 110 ? 19.457 -13.657 14.644 1.00 83.69 110 MET A N 1
ATOM 904 C CA . MET A 1 110 ? 18.930 -14.548 13.603 1.00 83.69 110 MET A CA 1
ATOM 905 C C . MET A 1 110 ? 17.940 -13.823 12.685 1.00 83.69 110 MET A C 1
ATOM 907 O O . MET A 1 110 ? 17.801 -14.179 11.512 1.00 83.69 110 MET A O 1
ATOM 911 N N . ILE A 1 111 ? 17.259 -12.809 13.219 1.00 90.25 111 ILE A N 1
ATOM 912 C CA . ILE A 1 111 ? 16.312 -11.955 12.499 1.00 90.25 111 ILE A CA 1
ATOM 913 C C . ILE A 1 111 ? 16.594 -10.489 12.821 1.00 90.25 111 ILE A C 1
ATOM 915 O O . ILE A 1 111 ? 17.123 -10.163 13.883 1.00 90.25 111 ILE A O 1
ATOM 919 N N . GLU A 1 112 ? 16.189 -9.602 11.929 1.00 91.00 112 GLU A N 1
ATOM 920 C CA . GLU A 1 112 ? 16.236 -8.159 12.129 1.00 91.00 112 GLU A CA 1
ATOM 921 C C . GLU A 1 112 ? 14.929 -7.514 11.659 1.00 91.00 112 GLU A C 1
ATOM 923 O O . GLU A 1 112 ? 14.129 -8.122 10.942 1.00 91.00 112 GLU A O 1
ATOM 928 N N . LEU A 1 113 ? 14.705 -6.275 12.093 1.00 91.94 113 LEU A N 1
ATOM 929 C CA . LEU A 1 113 ? 13.529 -5.506 11.714 1.00 91.94 113 LEU A CA 1
ATOM 930 C C . LEU A 1 113 ? 13.896 -4.502 10.629 1.00 91.94 113 LEU A C 1
ATOM 932 O O . LEU A 1 113 ? 14.733 -3.625 10.850 1.00 91.94 113 LEU A O 1
ATOM 936 N N . SER A 1 114 ? 13.231 -4.611 9.486 1.00 88.62 114 SER A N 1
ATOM 937 C CA . SER A 1 114 ? 13.470 -3.782 8.308 1.00 88.62 114 SER A CA 1
ATOM 938 C C . SER A 1 114 ? 12.227 -2.978 7.933 1.00 88.62 114 SER A C 1
ATOM 940 O O . SER A 1 114 ? 11.098 -3.413 8.148 1.00 88.62 114 SER A O 1
ATOM 942 N N . ASP A 1 115 ? 12.431 -1.800 7.346 1.00 87.62 115 ASP A N 1
ATOM 943 C CA . ASP A 1 115 ? 11.348 -1.002 6.758 1.00 87.62 115 ASP A CA 1
ATOM 944 C C . ASP A 1 115 ? 10.890 -1.573 5.398 1.00 87.62 115 ASP A C 1
ATOM 946 O O . ASP A 1 115 ? 9.830 -1.210 4.891 1.00 87.62 115 ASP A O 1
ATOM 950 N N . THR A 1 116 ? 11.660 -2.505 4.825 1.00 84.75 116 THR A N 1
ATOM 951 C CA . THR A 1 116 ? 11.355 -3.227 3.582 1.00 84.75 116 THR A CA 1
ATOM 952 C C . THR A 1 116 ? 11.340 -4.745 3.800 1.00 84.75 116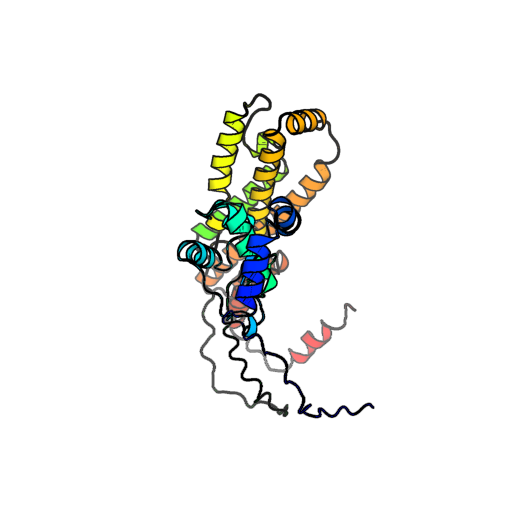 THR A C 1
ATOM 954 O O . THR A 1 116 ? 12.115 -5.244 4.622 1.00 84.75 116 THR A O 1
ATOM 957 N N . PRO A 1 117 ? 10.500 -5.500 3.068 1.00 83.44 117 PRO A N 1
ATOM 958 C CA . PRO A 1 117 ? 10.493 -6.958 3.136 1.00 83.44 117 PRO A CA 1
ATOM 959 C C . PRO A 1 117 ? 11.820 -7.549 2.639 1.00 83.44 117 PRO A C 1
ATOM 961 O O . PRO A 1 117 ? 12.493 -6.975 1.784 1.00 83.44 117 PRO A O 1
ATOM 964 N N . GLY A 1 118 ? 12.200 -8.689 3.209 1.00 69.75 118 GLY A N 1
ATOM 965 C CA . GLY A 1 118 ? 13.405 -9.445 2.889 1.00 69.75 118 GLY A CA 1
ATOM 966 C C . GLY A 1 118 ? 13.164 -10.449 1.763 1.00 69.75 118 GLY A C 1
ATOM 967 O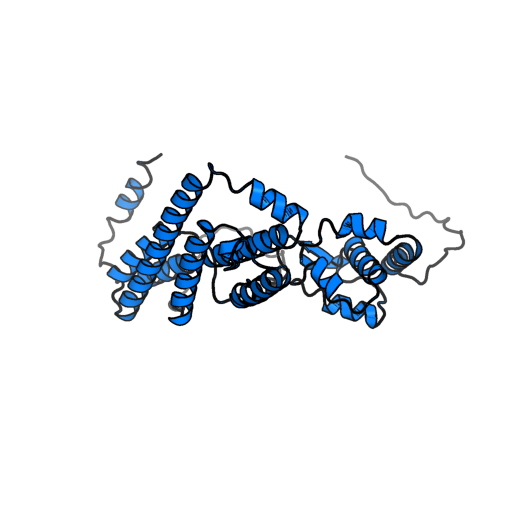 O . GLY A 1 118 ? 12.243 -11.259 1.848 1.00 69.75 118 GLY A O 1
ATOM 968 N N . GLY A 1 119 ? 14.025 -10.386 0.745 1.00 55.69 119 GLY A N 1
ATOM 969 C CA . GLY A 1 119 ? 13.988 -11.144 -0.511 1.00 55.69 119 GLY A CA 1
ATOM 970 C C . GLY A 1 119 ? 14.060 -10.143 -1.668 1.00 55.69 119 GLY A C 1
ATOM 971 O O . GLY A 1 119 ? 13.160 -9.327 -1.813 1.00 55.69 119 GLY A O 1
ATOM 972 N N . GLU A 1 120 ? 15.116 -10.067 -2.465 1.00 38.97 120 GLU A N 1
ATOM 973 C CA . GLU A 1 120 ? 16.000 -11.122 -2.963 1.00 38.97 120 GLU A CA 1
ATOM 974 C C . GLU A 1 120 ? 17.322 -11.233 -2.184 1.00 38.97 120 GLU A C 1
ATOM 976 O O . GLU A 1 120 ? 17.960 -10.240 -1.844 1.00 38.97 120 GLU A O 1
ATOM 981 N N . GLU A 1 121 ? 17.747 -12.469 -1.912 1.00 41.78 121 GLU A N 1
ATOM 982 C CA . GLU A 1 121 ? 19.177 -12.761 -1.937 1.00 41.78 121 GLU A CA 1
ATOM 983 C C . GLU A 1 121 ? 19.584 -12.520 -3.403 1.00 41.78 121 GLU A C 1
ATOM 985 O O . GLU A 1 121 ? 19.287 -13.339 -4.271 1.00 41.78 121 GLU A O 1
ATOM 990 N N . GLU A 1 122 ? 20.211 -11.375 -3.702 1.00 34.62 122 GLU A N 1
ATOM 991 C CA . GLU A 1 122 ? 21.321 -11.436 -4.648 1.00 34.62 122 GLU A CA 1
ATOM 992 C C . GLU A 1 122 ? 22.222 -12.534 -4.077 1.00 34.62 122 GLU A C 1
ATOM 994 O O . GLU A 1 122 ? 22.630 -12.465 -2.913 1.00 34.62 122 GLU A O 1
ATOM 999 N N . GLU A 1 123 ? 22.435 -13.609 -4.833 1.00 32.00 123 GLU A N 1
ATOM 1000 C CA . GLU A 1 123 ? 23.552 -14.502 -4.569 1.00 32.00 123 GLU A CA 1
ATOM 1001 C C . GLU A 1 123 ? 24.819 -13.648 -4.715 1.00 32.00 123 GLU A C 1
ATOM 1003 O O . GLU A 1 123 ? 25.424 -13.567 -5.781 1.00 32.00 123 GLU A O 1
ATOM 1008 N N . GLU A 1 124 ? 25.198 -12.951 -3.644 1.00 33.03 124 GLU A N 1
ATOM 1009 C CA . GLU A 1 124 ? 26.553 -12.472 -3.430 1.00 33.03 124 GLU A CA 1
ATOM 1010 C C . GLU A 1 124 ? 27.426 -13.728 -3.270 1.00 33.03 124 GLU A C 1
ATOM 1012 O O . GLU A 1 124 ? 27.803 -14.130 -2.168 1.00 33.03 124 GLU A O 1
ATOM 1017 N N . GLU A 1 125 ? 27.757 -14.382 -4.388 1.00 30.86 125 GLU A N 1
ATOM 1018 C CA . GLU A 1 125 ? 29.026 -15.097 -4.511 1.00 30.86 125 GLU A CA 1
ATOM 1019 C C . GLU A 1 125 ? 30.145 -14.050 -4.510 1.00 30.86 125 GLU A C 1
ATOM 1021 O O . GLU A 1 125 ? 30.771 -13.743 -5.523 1.00 30.86 125 GLU A O 1
ATOM 1026 N N . ASP A 1 126 ? 30.396 -13.479 -3.338 1.00 27.70 126 ASP A N 1
ATOM 1027 C CA . ASP A 1 126 ? 31.563 -12.651 -3.106 1.00 27.70 126 ASP A CA 1
ATOM 1028 C C . ASP A 1 126 ? 32.717 -13.580 -2.697 1.00 27.70 126 ASP A C 1
ATOM 1030 O O . ASP A 1 126 ? 32.987 -13.825 -1.520 1.00 27.70 126 ASP A O 1
ATOM 1034 N N . THR A 1 127 ? 33.428 -14.140 -3.681 1.00 28.17 127 THR A N 1
ATOM 1035 C CA . THR A 1 127 ? 34.835 -14.512 -3.462 1.00 28.17 127 THR A CA 1
ATOM 1036 C C . THR A 1 127 ? 35.713 -13.314 -3.808 1.00 28.17 127 THR A C 1
ATOM 1038 O O . THR A 1 127 ? 36.146 -13.125 -4.944 1.00 28.17 127 THR A O 1
ATOM 1041 N N . VAL A 1 128 ? 35.968 -12.515 -2.773 1.00 31.97 128 VAL A N 1
ATOM 1042 C CA . VAL A 1 128 ? 36.659 -11.213 -2.714 1.00 31.97 128 VAL A CA 1
ATOM 1043 C C . VAL A 1 128 ? 38.178 -11.281 -3.012 1.00 31.97 128 VAL A C 1
ATOM 1045 O O . VAL A 1 128 ? 38.934 -10.408 -2.605 1.00 31.97 128 VAL A O 1
ATOM 1048 N N . GLU A 1 129 ? 38.695 -12.266 -3.753 1.00 36.84 129 GLU A N 1
ATOM 1049 C CA . GLU A 1 129 ? 40.160 -12.417 -3.933 1.00 36.84 129 GLU A CA 1
ATOM 1050 C C . GLU A 1 129 ? 40.714 -12.172 -5.346 1.00 36.84 129 GLU A C 1
ATOM 1052 O O . GLU A 1 129 ? 41.919 -12.306 -5.552 1.00 36.84 129 GLU A O 1
ATOM 1057 N N . GLN A 1 130 ? 39.913 -11.736 -6.325 1.00 35.34 130 GLN A N 1
ATOM 1058 C CA . GLN A 1 130 ? 40.438 -11.392 -7.663 1.00 35.34 130 GLN A CA 1
ATOM 1059 C C . GLN A 1 130 ? 39.916 -10.065 -8.226 1.00 35.34 130 GLN A C 1
ATOM 1061 O O . GLN A 1 130 ? 39.716 -9.921 -9.434 1.00 35.34 130 GLN A O 1
ATOM 1066 N N . ILE A 1 131 ? 39.769 -9.046 -7.372 1.00 33.06 131 ILE A N 1
ATOM 1067 C CA . ILE A 1 131 ? 39.765 -7.652 -7.838 1.00 33.06 131 ILE A CA 1
ATOM 1068 C C . ILE A 1 131 ? 41.208 -7.313 -8.212 1.00 33.06 131 ILE A C 1
ATOM 1070 O O . ILE A 1 131 ? 42.007 -6.820 -7.419 1.00 33.06 131 ILE A O 1
ATOM 1074 N N . VAL A 1 132 ? 41.533 -7.694 -9.444 1.00 30.02 132 VAL A N 1
ATOM 1075 C CA . VAL A 1 132 ? 42.770 -7.401 -10.149 1.00 30.02 132 VAL A CA 1
ATOM 1076 C C . VAL A 1 132 ? 42.948 -5.886 -10.200 1.00 30.02 132 VAL A C 1
ATOM 1078 O O . VAL A 1 132 ? 42.289 -5.167 -10.952 1.00 30.02 132 VAL A O 1
ATOM 1081 N N . GLU A 1 133 ? 43.871 -5.423 -9.370 1.00 39.44 133 GLU A N 1
ATOM 1082 C CA . GLU A 1 133 ? 44.783 -4.333 -9.672 1.00 39.44 133 GLU A CA 1
ATOM 1083 C C . GLU A 1 133 ? 45.354 -4.553 -11.083 1.00 39.44 133 GLU A C 1
ATOM 1085 O O . GLU A 1 133 ? 46.234 -5.384 -11.245 1.00 39.44 133 GLU A O 1
ATOM 1090 N N . GLU A 1 134 ? 44.776 -3.909 -12.107 1.00 34.06 134 GLU A N 1
ATOM 1091 C CA . GLU A 1 134 ? 45.454 -3.382 -13.309 1.00 34.06 134 GLU A CA 1
ATOM 1092 C C . GLU A 1 134 ? 44.411 -2.834 -14.305 1.00 34.06 134 GLU A C 1
ATOM 1094 O O . GLU A 1 134 ? 43.802 -3.545 -15.109 1.00 34.06 134 GLU A O 1
ATOM 1099 N N . ALA A 1 135 ? 44.192 -1.519 -14.249 1.00 41.88 135 ALA A N 1
ATOM 1100 C CA . ALA A 1 135 ? 43.483 -0.783 -15.283 1.00 41.88 135 ALA A CA 1
ATOM 1101 C C . ALA A 1 135 ? 44.361 -0.702 -16.546 1.00 41.88 135 ALA A C 1
ATOM 1103 O O . ALA A 1 135 ? 45.211 0.176 -16.673 1.00 41.88 135 ALA A O 1
ATOM 1104 N N . ALA A 1 136 ? 44.123 -1.610 -17.492 1.00 34.81 136 ALA A N 1
ATOM 1105 C CA . ALA A 1 136 ? 44.637 -1.553 -18.859 1.00 34.81 136 ALA A CA 1
ATOM 1106 C C . ALA A 1 136 ? 43.469 -1.654 -19.867 1.00 34.81 136 ALA A C 1
ATOM 1108 O O . ALA A 1 136 ? 42.439 -2.268 -19.564 1.00 34.81 136 ALA A O 1
ATOM 1109 N N . PRO A 1 137 ? 43.575 -1.031 -21.057 1.00 41.72 137 PRO A N 1
ATOM 1110 C CA . PRO A 1 137 ? 42.446 -0.855 -21.966 1.00 41.72 137 PRO A CA 1
ATOM 1111 C C . PRO A 1 137 ? 41.998 -2.206 -22.532 1.00 41.72 137 PRO A C 1
ATOM 1113 O O . PRO A 1 137 ? 42.748 -2.882 -23.239 1.00 41.72 137 PRO A O 1
ATOM 1116 N N . ARG A 1 138 ? 40.760 -2.610 -22.221 1.00 37.06 138 ARG A N 1
ATOM 1117 C CA . ARG A 1 138 ? 40.188 -3.869 -22.709 1.00 37.06 138 ARG A CA 1
ATOM 1118 C C . ARG A 1 138 ? 39.992 -3.796 -24.224 1.00 37.06 138 ARG A C 1
ATOM 1120 O O . ARG A 1 138 ? 39.288 -2.929 -24.736 1.00 37.06 138 ARG A O 1
ATOM 1127 N N . GLN A 1 139 ? 40.630 -4.728 -24.928 1.00 35.22 139 GLN A N 1
ATOM 1128 C CA . GLN A 1 139 ? 40.396 -5.001 -26.342 1.00 35.22 139 GLN A CA 1
ATOM 1129 C C . GLN A 1 139 ? 38.933 -5.415 -26.561 1.00 35.22 139 GLN A C 1
ATOM 1131 O O . GLN A 1 139 ? 38.344 -6.102 -25.725 1.00 35.22 139 GLN A O 1
ATOM 1136 N N . ALA A 1 140 ? 38.357 -4.991 -27.687 1.00 41.16 140 ALA A N 1
ATOM 1137 C CA . ALA A 1 140 ? 36.981 -5.291 -28.063 1.00 41.16 140 ALA A CA 1
ATOM 1138 C C . ALA A 1 140 ? 36.744 -6.809 -28.155 1.00 41.16 140 ALA A C 1
ATOM 1140 O O . ALA A 1 140 ? 37.395 -7.509 -28.932 1.00 41.16 140 ALA A O 1
ATOM 1141 N N . THR A 1 141 ? 35.789 -7.307 -27.373 1.00 34.62 141 THR A N 1
ATOM 1142 C CA . THR A 1 141 ? 35.252 -8.664 -27.498 1.00 34.62 141 THR A CA 1
ATOM 1143 C C . THR A 1 141 ? 34.399 -8.797 -28.771 1.00 34.62 141 THR A C 1
ATOM 1145 O O . THR A 1 141 ? 33.821 -7.811 -29.239 1.00 34.62 141 THR A O 1
ATOM 1148 N N . PRO A 1 142 ? 34.307 -9.999 -29.373 1.00 41.41 142 PRO A N 1
ATOM 1149 C CA . PRO A 1 142 ? 33.549 -10.202 -30.600 1.00 41.41 142 PRO A CA 1
ATOM 1150 C C . PRO A 1 142 ? 32.037 -10.127 -30.337 1.00 41.41 142 PRO A C 1
ATOM 1152 O O . PRO A 1 142 ? 31.531 -10.792 -29.440 1.00 41.41 142 PRO A O 1
ATOM 1155 N N . ALA A 1 143 ? 31.363 -9.298 -31.144 1.00 46.59 143 ALA A N 1
ATOM 1156 C CA . ALA A 1 143 ? 29.918 -9.136 -31.350 1.00 46.59 143 ALA A CA 1
ATOM 1157 C C . ALA A 1 143 ? 28.987 -9.735 -30.275 1.00 46.59 143 ALA A C 1
ATOM 1159 O O . ALA A 1 143 ? 28.557 -10.885 -30.371 1.00 46.59 143 ALA A O 1
ATOM 1160 N N . ALA A 1 144 ? 28.596 -8.898 -29.311 1.00 46.50 144 ALA A N 1
ATOM 1161 C CA . ALA A 1 144 ? 27.434 -9.149 -28.469 1.00 46.50 144 ALA A CA 1
ATOM 1162 C C . ALA A 1 144 ? 26.193 -9.386 -29.350 1.00 46.50 144 ALA A C 1
ATOM 1164 O O . ALA A 1 144 ? 25.889 -8.591 -30.244 1.00 46.50 144 ALA A O 1
ATOM 1165 N N . SER A 1 145 ? 25.480 -10.486 -29.104 1.00 55.56 145 SER A N 1
ATOM 1166 C CA . SER A 1 145 ? 24.127 -10.700 -29.618 1.00 55.56 145 SER A CA 1
ATOM 1167 C C . SER A 1 145 ? 23.253 -9.487 -29.285 1.00 55.56 145 SER A C 1
ATOM 1169 O O . SER A 1 145 ? 23.384 -8.926 -28.197 1.00 55.56 145 SER A O 1
ATOM 1171 N N . ALA A 1 146 ? 22.385 -9.077 -30.217 1.00 56.84 146 ALA A N 1
ATOM 1172 C CA . ALA A 1 146 ? 21.519 -7.912 -30.041 1.00 56.84 146 ALA A CA 1
ATOM 1173 C C . ALA A 1 146 ? 20.795 -7.947 -28.676 1.00 56.84 146 ALA A C 1
ATOM 1175 O O . ALA A 1 146 ? 20.349 -9.024 -28.269 1.00 56.84 146 ALA A O 1
ATOM 1176 N N . PRO A 1 147 ? 20.677 -6.803 -27.972 1.00 58.41 147 PRO A N 1
ATOM 1177 C CA . PRO A 1 147 ? 19.997 -6.744 -26.687 1.00 58.41 147 PRO A CA 1
ATOM 1178 C C . PRO A 1 147 ? 18.563 -7.284 -26.815 1.00 58.41 147 PRO A C 1
ATOM 1180 O O . PRO A 1 147 ? 17.893 -6.992 -27.819 1.00 58.41 147 PRO A O 1
ATOM 1183 N N . PRO A 1 148 ? 18.083 -8.069 -25.830 1.00 66.44 148 PRO A N 1
ATOM 1184 C CA . PRO A 1 148 ? 16.717 -8.575 -25.840 1.00 66.44 148 PRO A CA 1
ATOM 1185 C C . PRO A 1 148 ? 15.730 -7.407 -25.928 1.00 66.44 148 PRO A C 1
ATOM 1187 O O . PRO A 1 148 ? 15.975 -6.317 -25.407 1.00 66.44 148 PRO A O 1
ATOM 1190 N N . THR A 1 149 ? 14.629 -7.618 -26.650 1.00 71.56 149 THR A N 1
ATOM 1191 C CA . THR A 1 149 ? 13.575 -6.600 -26.757 1.00 71.56 149 THR A CA 1
ATOM 1192 C C . THR A 1 149 ? 12.909 -6.466 -25.393 1.00 71.56 149 THR A C 1
ATOM 1194 O O . THR A 1 149 ? 12.495 -7.496 -24.863 1.00 71.56 149 THR A O 1
ATOM 1197 N N . PRO A 1 150 ? 12.821 -5.256 -24.811 1.00 72.12 150 PRO A N 1
ATOM 1198 C CA . PRO A 1 150 ? 12.082 -5.067 -23.576 1.00 72.12 150 PRO A CA 1
ATOM 1199 C C . PRO A 1 150 ? 10.626 -5.474 -23.809 1.00 72.12 150 PRO A C 1
ATOM 1201 O O . PRO A 1 150 ? 10.041 -5.173 -24.854 1.00 72.12 150 PRO A O 1
ATOM 1204 N N . GLU A 1 151 ? 10.079 -6.229 -22.865 1.00 75.62 151 GLU A N 1
ATOM 1205 C CA . GLU A 1 151 ? 8.719 -6.740 -22.955 1.00 75.62 151 GLU A CA 1
ATOM 1206 C C . GLU A 1 151 ? 7.740 -5.571 -22.793 1.00 75.62 151 GLU A C 1
ATOM 1208 O O . GLU A 1 151 ? 7.816 -4.801 -21.834 1.00 75.62 151 GLU A O 1
ATOM 1213 N N . ALA A 1 152 ? 6.857 -5.386 -23.777 1.00 71.62 152 ALA A N 1
ATOM 1214 C CA . ALA A 1 152 ? 5.843 -4.344 -23.707 1.00 71.62 152 ALA A CA 1
ATOM 1215 C C . ALA A 1 152 ? 4.808 -4.727 -22.635 1.00 71.62 152 ALA A C 1
ATOM 1217 O O . ALA A 1 152 ? 4.365 -5.880 -22.635 1.00 71.62 152 ALA A O 1
ATOM 1218 N N . PRO A 1 153 ? 4.375 -3.798 -21.761 1.00 70.44 153 PRO A N 1
ATOM 1219 C CA . PRO A 1 153 ? 3.313 -4.100 -20.812 1.00 70.44 153 PRO A CA 1
ATOM 1220 C C . PRO A 1 153 ? 2.047 -4.520 -21.550 1.00 70.44 153 PRO A C 1
ATOM 1222 O O . PRO A 1 153 ? 1.730 -4.004 -22.630 1.00 70.44 153 PRO A O 1
ATOM 1225 N N . SER A 1 154 ? 1.316 -5.464 -20.960 1.00 78.44 154 SER A N 1
ATOM 1226 C CA . SER A 1 154 ? 0.065 -5.931 -21.543 1.00 78.44 154 SER A CA 1
ATOM 1227 C C . SER A 1 154 ? -0.963 -4.792 -21.597 1.00 78.44 154 SER A C 1
ATOM 1229 O O . SER A 1 154 ? -0.898 -3.824 -20.833 1.00 78.44 154 SER A O 1
ATOM 1231 N N . GLN A 1 155 ? -1.949 -4.897 -22.496 1.00 75.75 155 GLN A N 1
ATOM 1232 C CA . GLN A 1 155 ? -3.052 -3.926 -22.540 1.00 75.75 155 GLN A CA 1
ATOM 1233 C C . GLN A 1 155 ? -3.805 -3.866 -21.202 1.00 75.75 155 GLN A C 1
ATOM 1235 O O . GLN A 1 155 ? -4.212 -2.787 -20.776 1.00 75.75 155 GLN A O 1
ATOM 1240 N N . GLU A 1 156 ? -3.918 -5.004 -20.513 1.00 79.00 156 GLU A N 1
ATOM 1241 C CA . GLU A 1 156 ? -4.534 -5.098 -19.189 1.00 79.00 156 GLU A CA 1
ATOM 1242 C C . GLU A 1 156 ? -3.743 -4.300 -18.139 1.00 79.00 156 GLU A C 1
ATOM 1244 O O . GLU A 1 156 ? -4.338 -3.577 -17.338 1.00 79.00 156 GLU A O 1
ATOM 1249 N N . ASP A 1 157 ? -2.407 -4.351 -18.176 1.00 82.25 157 ASP A N 1
ATOM 1250 C CA . ASP A 1 157 ? -1.552 -3.596 -17.252 1.00 82.25 157 ASP A CA 1
ATOM 1251 C C . ASP A 1 157 ? -1.624 -2.088 -17.515 1.00 82.25 157 ASP A C 1
ATOM 1253 O O . ASP A 1 157 ? -1.677 -1.289 -16.577 1.00 82.25 157 ASP A O 1
ATOM 1257 N N . ALA A 1 158 ? -1.688 -1.673 -18.782 1.00 81.81 158 ALA A N 1
ATOM 1258 C CA . ALA A 1 158 ? -1.845 -0.267 -19.152 1.00 81.81 158 ALA A CA 1
ATOM 1259 C C . ALA A 1 158 ? -3.191 0.313 -18.670 1.00 81.81 158 ALA A C 1
ATOM 1261 O O . ALA A 1 158 ? -3.253 1.422 -18.123 1.00 81.81 158 ALA A O 1
ATOM 1262 N N . GLU A 1 159 ? -4.280 -0.444 -18.828 1.00 86.00 159 GLU A N 1
ATOM 1263 C CA . GLU A 1 159 ? -5.604 -0.066 -18.325 1.00 86.00 159 GLU A CA 1
ATOM 1264 C C . GLU A 1 159 ? -5.635 -0.006 -16.794 1.00 86.00 159 GLU A C 1
ATOM 1266 O O . GLU A 1 159 ? -6.169 0.949 -16.218 1.00 86.00 159 GLU A O 1
ATOM 1271 N N . LEU A 1 160 ? -4.996 -0.974 -16.132 1.00 87.19 160 LEU A N 1
ATOM 1272 C CA . LEU A 1 160 ? -4.838 -1.016 -14.682 1.00 87.19 160 LEU A CA 1
ATOM 1273 C C . LEU A 1 160 ? -4.092 0.220 -14.159 1.00 87.19 160 LEU A C 1
ATOM 1275 O O . LEU A 1 160 ? -4.589 0.895 -13.253 1.00 87.19 160 LEU A O 1
ATOM 1279 N N . ARG A 1 161 ? -2.944 0.567 -14.760 1.00 88.00 161 ARG A N 1
ATOM 1280 C CA . ARG A 1 161 ? -2.153 1.765 -14.418 1.00 88.00 161 ARG A CA 1
ATOM 1281 C C . ARG A 1 161 ? -2.993 3.037 -14.542 1.00 88.00 161 ARG A C 1
ATOM 1283 O O . ARG A 1 161 ? -3.007 3.867 -13.631 1.00 88.00 161 ARG A O 1
ATOM 1290 N N . ARG A 1 162 ? -3.761 3.175 -15.628 1.00 87.88 162 ARG A N 1
ATOM 1291 C CA . ARG A 1 162 ? -4.649 4.329 -15.843 1.00 87.88 162 ARG A CA 1
ATOM 1292 C C . ARG A 1 162 ? -5.760 4.414 -14.795 1.00 87.88 162 ARG A C 1
ATOM 1294 O O . ARG A 1 162 ? -6.009 5.501 -14.270 1.00 87.88 162 ARG A O 1
ATOM 1301 N N . MET A 1 163 ? -6.399 3.289 -14.476 1.00 91.94 163 MET A N 1
ATOM 1302 C CA . MET A 1 163 ? -7.455 3.219 -13.463 1.00 91.94 163 MET A CA 1
ATOM 1303 C C . MET A 1 163 ? -6.938 3.642 -12.083 1.00 91.94 163 MET A C 1
ATOM 1305 O O . MET A 1 163 ? -7.578 4.457 -11.418 1.00 91.94 163 MET A O 1
ATOM 1309 N N . ILE A 1 164 ? -5.754 3.166 -11.680 1.00 91.81 164 ILE A N 1
ATOM 1310 C CA . ILE A 1 164 ? -5.117 3.525 -10.401 1.00 91.81 164 ILE A CA 1
ATOM 1311 C C . ILE A 1 164 ? -4.886 5.035 -10.316 1.00 91.81 164 ILE A C 1
ATOM 1313 O O . ILE A 1 164 ? -5.245 5.671 -9.325 1.00 91.81 164 ILE A O 1
ATOM 1317 N N . VAL A 1 165 ? -4.322 5.632 -11.366 1.00 90.31 165 VAL A N 1
ATOM 1318 C CA . VAL A 1 165 ? -4.010 7.067 -11.400 1.00 90.31 165 VAL A CA 1
ATOM 1319 C C . VAL A 1 165 ? -5.279 7.922 -11.321 1.00 90.31 165 VAL A C 1
ATOM 1321 O O . VAL A 1 165 ? -5.317 8.922 -10.599 1.00 90.31 165 VAL A O 1
ATOM 1324 N N . GLU A 1 166 ? -6.341 7.525 -12.022 1.00 89.69 166 GLU A N 1
ATOM 1325 C CA . GLU A 1 166 ? -7.629 8.216 -11.957 1.00 89.69 166 GLU A CA 1
ATOM 1326 C C . GLU A 1 166 ? -8.283 8.073 -10.578 1.00 89.69 166 GLU A C 1
ATOM 1328 O O . GLU A 1 166 ? -8.769 9.060 -10.016 1.00 89.69 166 GLU A O 1
ATOM 1333 N N . LYS A 1 167 ? -8.222 6.873 -9.991 1.00 91.31 167 LYS A N 1
ATOM 1334 C CA . LYS A 1 167 ? -8.731 6.609 -8.646 1.00 91.31 167 LYS A CA 1
ATOM 1335 C C . LYS A 1 167 ? -8.009 7.442 -7.592 1.00 91.31 167 LYS A C 1
ATOM 1337 O O . LYS A 1 167 ? -8.662 8.031 -6.734 1.00 91.31 167 LYS A O 1
ATOM 1342 N N . TYR A 1 168 ? -6.684 7.534 -7.673 1.00 90.75 168 TYR A N 1
ATOM 1343 C CA . TYR A 1 168 ? -5.882 8.368 -6.782 1.00 90.75 168 TYR A CA 1
ATOM 1344 C C . TYR A 1 168 ? -6.320 9.838 -6.837 1.00 90.75 168 TYR A C 1
ATOM 1346 O O . TYR A 1 168 ? -6.570 10.455 -5.799 1.00 90.75 168 TYR A O 1
ATOM 1354 N N . ARG A 1 169 ? -6.501 10.383 -8.049 1.00 89.69 169 ARG A N 1
ATOM 1355 C CA . ARG A 1 169 ? -6.978 11.760 -8.255 1.00 89.69 169 ARG A CA 1
ATOM 1356 C C . ARG A 1 169 ? -8.338 11.998 -7.604 1.00 89.69 169 ARG A C 1
ATOM 1358 O O . ARG A 1 169 ? -8.544 13.018 -6.950 1.00 89.69 169 ARG A O 1
ATOM 1365 N N . ASP A 1 170 ? -9.268 11.077 -7.833 1.00 90.44 170 ASP A N 1
ATOM 1366 C CA . ASP A 1 170 ? -10.629 11.137 -7.306 1.00 90.44 170 ASP A CA 1
ATOM 1367 C C . ASP A 1 170 ? -10.625 11.134 -5.772 1.00 90.44 170 ASP A C 1
ATOM 1369 O O . ASP A 1 170 ? -11.174 12.044 -5.145 1.00 90.44 170 ASP A O 1
ATOM 1373 N N . LEU A 1 171 ? -9.920 10.178 -5.160 1.00 90.25 171 LEU A N 1
ATOM 1374 C CA . LEU A 1 171 ? -9.826 10.071 -3.706 1.00 90.25 171 LEU A CA 1
ATOM 1375 C C . LEU A 1 171 ? -9.148 11.283 -3.070 1.00 90.25 171 LEU A C 1
ATOM 1377 O O . LEU A 1 171 ? -9.530 11.667 -1.965 1.00 90.25 171 LEU A O 1
ATOM 1381 N N . GLU A 1 172 ? -8.189 11.934 -3.735 1.00 86.75 172 GLU A N 1
ATOM 1382 C CA . GLU A 1 172 ? -7.531 13.095 -3.134 1.00 86.75 172 GLU A CA 1
ATOM 1383 C C . GLU A 1 172 ? -8.464 14.287 -2.894 1.00 86.75 172 GLU A C 1
ATOM 1385 O O . GLU A 1 172 ? -8.319 15.009 -1.906 1.00 86.75 172 GLU A O 1
ATOM 1390 N N . SER A 1 173 ? -9.497 14.431 -3.723 1.00 85.00 173 SER A N 1
ATOM 1391 C CA . SER A 1 173 ? -10.522 15.462 -3.547 1.00 85.00 173 SER A CA 1
ATOM 1392 C C . SER A 1 173 ? -11.579 15.128 -2.484 1.00 85.00 173 SER A C 1
ATOM 1394 O O . SER A 1 173 ? -12.295 16.024 -2.033 1.00 85.00 173 SER A O 1
ATOM 1396 N N . LYS A 1 174 ? -11.648 13.866 -2.046 1.00 89.75 174 LYS A N 1
ATOM 1397 C CA . LYS A 1 174 ? -12.730 13.332 -1.213 1.00 89.75 174 LYS A CA 1
ATOM 1398 C C . LYS A 1 174 ? -12.466 13.438 0.288 1.00 89.75 174 LYS A C 1
ATOM 1400 O O . LYS A 1 174 ? -11.326 13.373 0.757 1.00 89.75 174 LYS A O 1
ATOM 1405 N N . ASN A 1 175 ? -13.541 13.618 1.053 1.00 91.75 175 ASN A N 1
ATOM 1406 C CA . ASN A 1 175 ? -13.546 13.466 2.512 1.00 91.75 175 ASN A CA 1
ATOM 1407 C C . ASN A 1 175 ? -13.577 11.974 2.919 1.00 91.75 175 ASN A C 1
ATOM 1409 O O . ASN A 1 175 ? -13.748 11.111 2.067 1.00 91.75 175 ASN A O 1
ATOM 1413 N N . TYR A 1 176 ? -13.391 11.643 4.200 1.00 93.69 176 TYR A N 1
ATOM 1414 C CA . TYR A 1 176 ? -13.277 10.247 4.646 1.00 93.69 176 TYR A CA 1
ATOM 1415 C C . TYR A 1 176 ? -14.547 9.422 4.410 1.00 93.69 176 TYR A C 1
ATOM 1417 O O . TYR A 1 176 ? -14.446 8.257 4.030 1.00 93.69 176 TYR A O 1
ATOM 1425 N N . PHE A 1 177 ? -15.733 10.026 4.523 1.00 93.88 177 PHE A N 1
ATOM 1426 C CA . PHE A 1 177 ? -16.981 9.344 4.175 1.00 93.88 177 PHE A CA 1
ATOM 1427 C C . PHE A 1 177 ? -17.035 9.055 2.670 1.00 93.88 177 PHE A C 1
ATOM 1429 O O . PHE A 1 177 ? -17.281 7.926 2.257 1.00 93.88 177 PHE A O 1
ATOM 1436 N N . GLU A 1 178 ? -16.696 10.038 1.837 1.00 94.12 178 GLU A N 1
ATOM 1437 C CA . GLU A 1 178 ? -16.650 9.893 0.377 1.00 94.12 178 GLU A CA 1
ATOM 1438 C C . GLU A 1 178 ? -15.566 8.914 -0.104 1.00 94.12 178 GLU A C 1
ATOM 1440 O O . GLU A 1 178 ? -15.772 8.228 -1.106 1.00 94.12 178 GLU A O 1
ATOM 1445 N N . VAL A 1 179 ? -14.428 8.824 0.597 1.00 93.50 179 VAL A N 1
ATOM 1446 C CA . VAL A 1 179 ? -13.364 7.837 0.336 1.00 93.50 179 VAL A CA 1
ATOM 1447 C C . VAL A 1 179 ? -13.902 6.419 0.517 1.00 93.50 179 VAL A C 1
ATOM 1449 O O . VAL A 1 179 ? -13.652 5.564 -0.334 1.00 93.50 179 VAL A O 1
ATOM 1452 N N . LEU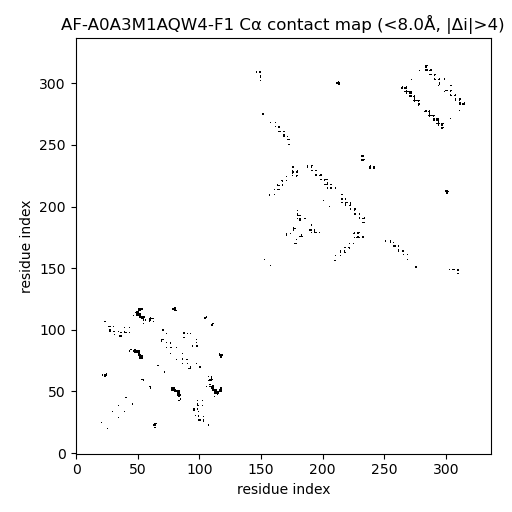 A 1 180 ? -14.689 6.180 1.571 1.00 93.12 180 LEU A N 1
ATOM 1453 C CA . LEU A 1 180 ? -15.359 4.896 1.802 1.00 93.12 180 LEU A CA 1
ATOM 1454 C C . LEU A 1 180 ? -16.624 4.706 0.940 1.00 93.12 180 LEU A C 1
ATOM 1456 O O . LEU A 1 180 ? -17.141 3.592 0.837 1.00 93.12 180 LEU A O 1
ATOM 1460 N N . GLY A 1 181 ? -17.096 5.761 0.272 1.00 94.25 181 GLY A N 1
ATOM 1461 C CA . GLY A 1 181 ? -18.323 5.750 -0.528 1.00 94.25 181 GLY A CA 1
ATOM 1462 C C . GLY A 1 181 ? -19.593 5.747 0.325 1.00 94.25 181 GLY A C 1
ATOM 1463 O O . GLY A 1 181 ? -20.573 5.105 -0.042 1.00 94.25 181 GLY A O 1
ATOM 1464 N N . LEU A 1 182 ? -19.553 6.428 1.468 1.00 95.75 182 LEU A N 1
ATOM 1465 C CA . LEU A 1 182 ? -20.603 6.469 2.480 1.00 95.75 182 LEU A CA 1
ATOM 1466 C C . LEU A 1 182 ? -21.121 7.895 2.689 1.00 95.75 182 LEU A C 1
ATOM 1468 O O . LEU A 1 182 ? -20.461 8.878 2.349 1.00 95.75 182 LEU A O 1
ATOM 1472 N N . THR A 1 183 ? -22.312 8.006 3.275 1.00 93.56 183 THR A N 1
ATOM 1473 C CA . THR A 1 183 ? -22.857 9.280 3.760 1.00 93.56 183 THR A CA 1
ATOM 1474 C C . THR A 1 183 ? -22.395 9.542 5.196 1.00 93.56 183 THR A C 1
ATOM 1476 O O . THR A 1 183 ? -21.939 8.638 5.895 1.00 93.56 183 THR A O 1
ATOM 1479 N N . GLN A 1 184 ? -22.539 10.782 5.673 1.00 91.31 184 GLN A N 1
ATOM 1480 C CA . GLN A 1 184 ? -22.209 11.143 7.062 1.00 91.31 184 GLN A CA 1
ATOM 1481 C C . GLN A 1 184 ? -23.106 10.448 8.101 1.00 91.31 184 GLN A C 1
ATOM 1483 O O . GLN A 1 184 ? -22.753 10.400 9.277 1.00 91.31 184 GLN A O 1
ATOM 1488 N N . GLU A 1 185 ? -24.240 9.894 7.669 1.00 91.25 185 GLU A N 1
ATOM 1489 C CA . GLU A 1 185 ? -25.191 9.140 8.494 1.00 91.25 185 GLU A CA 1
ATOM 1490 C C . GLU A 1 185 ? -24.844 7.645 8.584 1.00 91.25 185 GLU A C 1
ATOM 1492 O O . GLU A 1 185 ? -25.528 6.900 9.281 1.00 91.25 185 GLU A O 1
ATOM 1497 N N . ALA A 1 186 ? -23.785 7.193 7.900 1.00 93.69 186 ALA A N 1
ATOM 1498 C CA . ALA A 1 186 ? -23.426 5.782 7.847 1.00 93.69 186 ALA A CA 1
ATOM 1499 C C . ALA A 1 186 ? -23.139 5.203 9.236 1.00 93.69 186 ALA A C 1
ATOM 1501 O O . ALA A 1 186 ? -22.452 5.808 10.067 1.00 93.69 186 ALA A O 1
ATOM 1502 N N . THR A 1 187 ? -23.641 3.998 9.460 1.00 93.81 187 THR A N 1
ATOM 1503 C CA . THR A 1 187 ? -23.449 3.222 10.685 1.00 93.81 187 THR A CA 1
ATOM 1504 C C . THR A 1 187 ? -22.045 2.613 10.745 1.00 93.81 187 THR A C 1
ATOM 1506 O O . THR A 1 187 ? -21.380 2.433 9.722 1.00 93.81 187 THR A O 1
ATOM 1509 N N . GLU A 1 188 ? -21.580 2.237 11.939 1.00 90.44 188 GLU A N 1
ATOM 1510 C CA . GLU A 1 188 ? -20.287 1.550 12.114 1.00 90.44 188 GLU A CA 1
ATOM 1511 C C . GLU A 1 188 ? -20.189 0.261 11.281 1.00 90.44 188 GLU A C 1
ATOM 1513 O O . GLU A 1 188 ? -19.146 -0.041 10.697 1.00 90.44 188 GLU A O 1
ATOM 1518 N N . ALA A 1 189 ? -21.295 -0.482 11.175 1.00 89.81 189 ALA A N 1
ATOM 1519 C CA . ALA A 1 189 ? -21.365 -1.697 10.371 1.00 89.81 189 ALA A CA 1
ATOM 1520 C C . ALA A 1 189 ? -21.137 -1.410 8.874 1.00 89.81 189 ALA A C 1
ATOM 1522 O O . ALA A 1 189 ? -20.407 -2.148 8.207 1.00 89.81 189 ALA A O 1
ATOM 1523 N N . GLU A 1 190 ? -21.706 -0.320 8.352 1.00 92.56 190 GLU A N 1
ATOM 1524 C CA . GLU A 1 190 ? -21.508 0.116 6.965 1.00 92.56 190 GLU A CA 1
ATOM 1525 C C . GLU A 1 190 ? -20.079 0.610 6.722 1.00 92.56 190 GLU A C 1
ATOM 1527 O O . GLU A 1 190 ? -19.484 0.257 5.704 1.00 92.56 190 GLU A O 1
ATOM 1532 N N . ILE A 1 191 ? -19.493 1.344 7.676 1.00 90.88 191 ILE A N 1
ATOM 1533 C CA . ILE A 1 191 ? -18.090 1.792 7.637 1.00 90.88 191 ILE A CA 1
ATOM 1534 C C . ILE A 1 191 ? -17.142 0.599 7.548 1.00 90.88 191 ILE A C 1
ATOM 1536 O O . ILE A 1 191 ? -16.302 0.531 6.647 1.00 90.88 191 ILE A O 1
ATOM 1540 N N . LYS A 1 192 ? -17.322 -0.388 8.428 1.00 84.94 192 LYS A N 1
ATOM 1541 C CA . LYS A 1 192 ? -16.511 -1.606 8.441 1.00 84.94 192 LYS A CA 1
ATOM 1542 C C . LYS A 1 192 ? -16.679 -2.419 7.158 1.00 84.94 192 LYS A C 1
ATOM 1544 O O . LYS A 1 192 ? -15.694 -2.868 6.571 1.00 84.94 192 LYS A O 1
ATOM 1549 N N . SER A 1 193 ? -17.913 -2.577 6.683 1.00 87.00 193 SER A N 1
ATOM 1550 C CA . SER A 1 193 ? -18.191 -3.289 5.433 1.00 87.00 193 SER A CA 1
ATOM 1551 C C . SER A 1 193 ? -17.564 -2.592 4.219 1.00 87.00 193 SER A C 1
ATOM 1553 O O . SER A 1 193 ? -17.004 -3.257 3.344 1.00 87.00 193 SER A O 1
ATOM 1555 N N . ALA A 1 194 ? -17.642 -1.262 4.149 1.00 88.50 194 ALA A N 1
ATOM 1556 C CA . ALA A 1 194 ? -17.052 -0.481 3.068 1.00 88.50 194 ALA A CA 1
ATOM 1557 C C . ALA A 1 194 ? -15.522 -0.575 3.070 1.00 88.50 194 ALA A C 1
ATOM 1559 O O . ALA A 1 194 ? -14.929 -0.799 2.011 1.00 88.50 194 ALA A O 1
ATOM 1560 N N . TYR A 1 195 ? -14.899 -0.483 4.249 1.00 89.12 195 TYR A N 1
ATOM 1561 C CA . TYR A 1 195 ? -13.460 -0.664 4.407 1.00 89.12 195 TYR A CA 1
ATOM 1562 C C . TYR A 1 195 ? -13.009 -2.043 3.926 1.00 89.12 195 TYR A C 1
ATOM 1564 O O . TYR A 1 195 ? -12.142 -2.117 3.064 1.00 89.12 195 TYR A O 1
ATOM 1572 N N . HIS A 1 196 ? -13.633 -3.137 4.380 1.00 77.62 196 HIS A N 1
ATOM 1573 C CA . HIS A 1 196 ? -13.243 -4.486 3.949 1.00 77.62 196 HIS A CA 1
ATOM 1574 C C . HIS A 1 196 ? -13.352 -4.685 2.431 1.00 77.62 196 HIS A C 1
ATOM 1576 O O . HIS A 1 196 ? -12.477 -5.305 1.823 1.00 77.62 196 HIS A O 1
ATOM 1582 N N . ARG A 1 197 ? -14.399 -4.133 1.801 1.00 91.38 197 ARG A N 1
ATOM 1583 C CA . ARG A 1 197 ? -14.562 -4.169 0.342 1.00 91.38 197 ARG A CA 1
ATOM 1584 C C . ARG A 1 197 ? -13.421 -3.436 -0.367 1.00 91.38 197 ARG A C 1
ATOM 1586 O O . ARG A 1 197 ? -12.819 -3.999 -1.277 1.00 91.38 197 ARG A O 1
ATOM 1593 N N . LEU A 1 198 ? -13.125 -2.206 0.050 1.00 82.44 198 LEU A N 1
ATOM 1594 C CA . LEU A 1 198 ? -12.098 -1.367 -0.571 1.00 82.44 198 LEU A CA 1
ATOM 1595 C C . LEU A 1 198 ? -10.678 -1.854 -0.273 1.00 82.44 198 LEU A C 1
ATOM 1597 O O . LEU A 1 198 ? -9.833 -1.800 -1.158 1.00 82.44 198 LEU A O 1
ATOM 1601 N N . ALA A 1 199 ? -10.424 -2.380 0.924 1.00 78.06 199 ALA A N 1
ATOM 1602 C CA . ALA A 1 199 ? -9.154 -2.988 1.295 1.00 78.06 199 ALA A CA 1
ATOM 1603 C C . ALA A 1 199 ? -8.868 -4.201 0.410 1.00 78.06 199 ALA A C 1
ATOM 1605 O O . ALA A 1 199 ? -7.792 -4.291 -0.163 1.00 78.06 199 ALA A O 1
ATOM 1606 N N . LYS A 1 200 ? -9.857 -5.079 0.189 1.00 78.00 200 LYS A N 1
ATOM 1607 C CA . LYS A 1 200 ? -9.722 -6.181 -0.772 1.00 78.00 200 LYS A CA 1
ATOM 1608 C C . LYS A 1 200 ? -9.498 -5.679 -2.198 1.00 78.00 200 LYS A C 1
ATOM 1610 O O . LYS A 1 200 ? -8.827 -6.346 -2.970 1.00 78.00 200 LYS A O 1
ATOM 1615 N N . GLU A 1 201 ? -10.068 -4.541 -2.580 1.00 79.44 201 GLU A N 1
ATOM 1616 C CA . GLU A 1 201 ? -9.933 -4.004 -3.935 1.00 79.44 201 GLU A CA 1
ATOM 1617 C C . GLU A 1 201 ? -8.563 -3.344 -4.178 1.00 79.44 201 GLU A C 1
ATOM 1619 O O . GLU A 1 201 ? -7.933 -3.598 -5.202 1.00 79.44 201 GLU A O 1
ATOM 1624 N N . PHE A 1 202 ? -8.074 -2.558 -3.223 1.00 77.94 202 PHE A N 1
ATOM 1625 C CA . PHE A 1 202 ? -6.878 -1.723 -3.366 1.00 77.94 202 PHE A CA 1
ATOM 1626 C C . PHE A 1 202 ? -5.684 -2.193 -2.519 1.00 77.94 202 PHE A C 1
ATOM 1628 O O . PHE A 1 202 ? -4.749 -1.425 -2.315 1.00 77.94 202 PHE A O 1
ATOM 1635 N N . HIS A 1 203 ? -5.684 -3.441 -2.036 1.00 78.12 203 HIS A N 1
ATOM 1636 C CA . HIS A 1 203 ? -4.536 -3.998 -1.317 1.00 78.12 203 HIS A CA 1
ATOM 1637 C C . HIS A 1 203 ? -3.284 -4.029 -2.216 1.00 78.12 203 HIS A C 1
ATOM 1639 O O . HIS A 1 203 ? -3.384 -4.582 -3.316 1.00 78.12 203 HIS A O 1
ATOM 1645 N N . PRO A 1 204 ? -2.113 -3.530 -1.766 1.00 71.69 204 PRO A N 1
ATOM 1646 C CA . PRO A 1 204 ? -0.883 -3.502 -2.566 1.00 71.69 204 PRO A CA 1
ATOM 1647 C C . PRO A 1 204 ? -0.480 -4.865 -3.148 1.00 71.69 204 PRO A C 1
ATOM 1649 O O . PRO A 1 204 ? -0.032 -4.934 -4.290 1.00 71.69 204 PRO A O 1
ATOM 1652 N N . ASP A 1 205 ? -0.742 -5.953 -2.418 1.00 76.38 205 ASP A N 1
ATOM 1653 C CA . ASP A 1 205 ? -0.477 -7.335 -2.856 1.00 76.38 205 ASP A CA 1
ATOM 1654 C C . ASP A 1 205 ? -1.181 -7.704 -4.176 1.00 76.38 205 ASP A C 1
ATOM 1656 O O . ASP A 1 205 ? -0.632 -8.407 -5.016 1.00 76.38 205 ASP A O 1
ATOM 1660 N N . ARG A 1 206 ? -2.375 -7.150 -4.445 1.00 76.31 206 ARG A N 1
ATOM 1661 C CA . ARG A 1 206 ? -3.092 -7.410 -5.711 1.00 76.31 206 ARG A CA 1
ATOM 1662 C C . ARG A 1 206 ? -2.411 -6.807 -6.934 1.00 76.31 206 ARG A C 1
ATOM 1664 O O . ARG A 1 206 ? -2.741 -7.185 -8.062 1.00 76.31 206 ARG A O 1
ATOM 1671 N N . PHE A 1 207 ? -1.514 -5.856 -6.708 1.00 75.44 207 PHE A N 1
ATOM 1672 C CA . PHE A 1 207 ? -0.771 -5.146 -7.738 1.00 75.44 207 PHE A CA 1
ATOM 1673 C C . PHE A 1 207 ? 0.707 -5.559 -7.758 1.00 75.44 207 PHE A C 1
ATOM 1675 O O . PHE A 1 207 ? 1.464 -5.047 -8.585 1.00 75.44 207 PHE A O 1
ATOM 1682 N N . PHE A 1 208 ? 1.112 -6.499 -6.894 1.00 72.44 208 PHE A N 1
ATOM 1683 C CA . PHE A 1 208 ? 2.467 -7.031 -6.862 1.00 72.44 208 PHE A CA 1
ATOM 1684 C C . PHE A 1 208 ? 2.841 -7.626 -8.226 1.00 72.44 208 PHE A C 1
ATOM 1686 O O . PHE A 1 208 ? 2.067 -8.372 -8.827 1.00 72.44 208 PHE A O 1
ATOM 1693 N N . GLY A 1 209 ? 4.000 -7.227 -8.752 1.00 69.81 209 GLY A N 1
ATOM 1694 C CA . GLY A 1 209 ? 4.492 -7.649 -10.068 1.00 69.81 209 GLY A CA 1
ATOM 1695 C C . GLY A 1 209 ? 3.746 -7.081 -11.286 1.00 69.81 209 GLY A C 1
ATOM 1696 O O . GLY A 1 209 ? 4.204 -7.291 -12.401 1.00 69.81 209 GLY A O 1
ATOM 1697 N N . LYS A 1 210 ? 2.631 -6.352 -11.112 1.00 72.31 210 LYS A N 1
ATOM 1698 C CA . LYS A 1 210 ? 1.846 -5.759 -12.221 1.00 72.31 210 LYS A CA 1
ATOM 1699 C C . LYS A 1 210 ? 2.115 -4.275 -12.426 1.00 72.31 210 LYS A C 1
ATOM 1701 O O . LYS A 1 210 ? 1.990 -3.742 -13.528 1.00 72.31 210 LYS A O 1
ATOM 1706 N N . VAL A 1 211 ? 2.443 -3.584 -11.340 1.00 76.19 211 VAL A N 1
ATOM 1707 C CA . VAL A 1 211 ? 2.766 -2.159 -11.358 1.00 76.19 211 VAL A CA 1
ATOM 1708 C C . VAL A 1 211 ? 4.063 -1.912 -10.603 1.00 76.19 211 VAL A C 1
ATOM 1710 O O . VAL A 1 211 ? 4.347 -2.547 -9.588 1.00 76.19 211 VAL A O 1
ATOM 1713 N N . SER A 1 212 ? 4.841 -0.961 -11.099 1.00 74.44 212 SER A N 1
ATOM 1714 C CA . SER A 1 212 ? 6.142 -0.566 -10.567 1.00 74.44 212 SER A CA 1
ATOM 1715 C C . SER A 1 212 ? 6.198 0.949 -10.380 1.00 74.44 212 SER A C 1
ATOM 1717 O O . SER A 1 212 ? 5.243 1.659 -10.711 1.00 74.44 212 SER A O 1
ATOM 1719 N N . GLY A 1 213 ? 7.302 1.425 -9.802 1.00 78.00 213 GLY A N 1
ATOM 1720 C CA . GLY A 1 213 ? 7.629 2.848 -9.746 1.00 78.00 213 GLY A CA 1
ATOM 1721 C C . GLY A 1 213 ? 6.533 3.710 -9.119 1.00 78.00 213 GLY A C 1
ATOM 1722 O O . GLY A 1 213 ? 6.007 3.416 -8.041 1.00 78.00 213 GLY A O 1
ATOM 1723 N N . ASP A 1 214 ? 6.174 4.776 -9.826 1.00 79.25 214 ASP A N 1
ATOM 1724 C CA . ASP A 1 214 ? 5.212 5.780 -9.387 1.00 79.25 214 ASP A CA 1
ATOM 1725 C C . ASP A 1 214 ? 3.812 5.196 -9.203 1.00 79.25 214 ASP A C 1
ATOM 1727 O O . ASP A 1 214 ? 3.074 5.609 -8.305 1.00 79.25 214 ASP A O 1
ATOM 1731 N N . ILE A 1 215 ? 3.426 4.226 -10.035 1.00 84.94 215 ILE A N 1
ATOM 1732 C CA . ILE A 1 215 ? 2.095 3.618 -9.959 1.00 84.94 215 ILE A CA 1
ATOM 1733 C C . ILE A 1 215 ? 1.953 2.806 -8.675 1.00 84.94 215 ILE A C 1
ATOM 1735 O O . ILE A 1 215 ? 0.923 2.910 -8.003 1.00 84.94 215 ILE A O 1
ATOM 1739 N N . LYS A 1 216 ? 2.994 2.055 -8.291 1.00 79.62 216 LYS A N 1
ATOM 1740 C CA . LYS A 1 216 ? 3.024 1.336 -7.011 1.00 79.62 216 LYS A CA 1
ATOM 1741 C C . LYS A 1 216 ? 2.854 2.306 -5.841 1.00 79.62 216 LYS A C 1
ATOM 1743 O O . LYS A 1 216 ? 1.986 2.087 -4.996 1.00 79.62 216 LYS A O 1
ATOM 1748 N N . ALA A 1 217 ? 3.585 3.422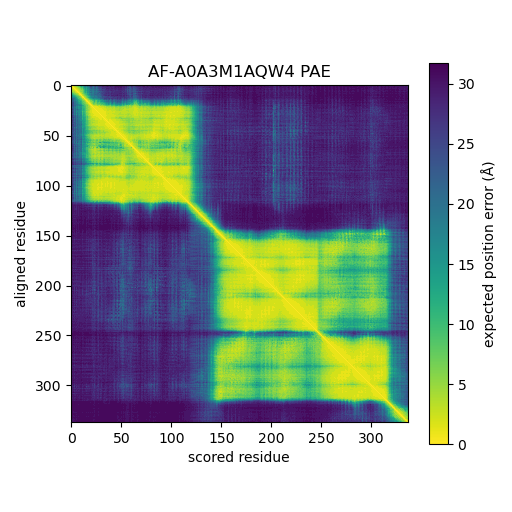 -5.853 1.00 80.00 217 ALA A N 1
ATOM 1749 C CA . ALA A 1 217 ? 3.436 4.455 -4.833 1.00 80.00 217 ALA A CA 1
ATOM 1750 C C . ALA A 1 217 ? 1.988 4.982 -4.761 1.00 80.00 217 ALA A C 1
ATOM 1752 O O . ALA A 1 217 ? 1.439 5.130 -3.673 1.00 80.00 217 ALA A O 1
ATOM 1753 N N . LYS A 1 218 ? 1.305 5.201 -5.897 1.00 87.12 218 LYS A N 1
ATOM 1754 C CA . LYS A 1 218 ? -0.107 5.637 -5.888 1.00 87.12 218 LYS A CA 1
ATOM 1755 C C . LYS A 1 218 ? -1.064 4.601 -5.302 1.00 87.12 218 LYS A C 1
ATOM 1757 O O . LYS A 1 218 ? -2.005 4.997 -4.615 1.00 87.12 218 LYS A O 1
ATOM 1762 N N . VAL A 1 219 ? -0.836 3.306 -5.524 1.00 79.88 219 VAL A N 1
ATOM 1763 C CA . VAL A 1 219 ? -1.617 2.238 -4.872 1.00 79.88 219 VAL A CA 1
ATOM 1764 C C . VAL A 1 219 ? -1.465 2.309 -3.353 1.00 79.88 219 VAL A C 1
ATOM 1766 O O . VAL A 1 219 ? -2.466 2.287 -2.637 1.00 79.88 219 VAL A O 1
ATOM 1769 N N . GLU A 1 220 ? -0.236 2.462 -2.861 1.00 78.94 220 GLU A N 1
ATOM 1770 C CA . GLU A 1 220 ? 0.043 2.600 -1.427 1.00 78.94 220 GLU A CA 1
ATOM 1771 C C . GLU A 1 220 ? -0.649 3.838 -0.836 1.00 78.94 220 GLU A C 1
ATOM 1773 O O . GLU A 1 220 ? -1.270 3.757 0.224 1.00 78.94 220 GLU A O 1
ATOM 1778 N N . GLU A 1 221 ? -0.633 4.975 -1.540 1.00 84.19 221 GLU A N 1
ATOM 1779 C CA . GLU A 1 221 ? -1.325 6.186 -1.087 1.00 84.19 221 GLU A CA 1
ATOM 1780 C C . GLU A 1 221 ? -2.853 6.039 -1.075 1.00 84.19 221 GLU A C 1
ATOM 1782 O O . GLU A 1 221 ? -3.505 6.527 -0.146 1.00 84.19 221 GLU A O 1
ATOM 1787 N N . ILE A 1 222 ? -3.430 5.359 -2.074 1.00 86.06 222 ILE A N 1
ATOM 1788 C CA . ILE A 1 222 ? -4.861 5.022 -2.106 1.00 86.06 222 ILE A CA 1
ATOM 1789 C C . ILE A 1 222 ? -5.218 4.172 -0.882 1.00 86.06 222 ILE A C 1
ATOM 1791 O O . ILE A 1 222 ? -6.163 4.501 -0.160 1.00 86.06 222 ILE A O 1
ATOM 1795 N N . PHE A 1 223 ? -4.456 3.105 -0.629 1.00 81.94 223 PHE A N 1
ATOM 1796 C CA . PHE A 1 223 ? -4.710 2.188 0.479 1.00 81.94 223 PHE A CA 1
ATOM 1797 C C . PHE A 1 223 ? -4.545 2.865 1.844 1.00 81.94 223 PHE A C 1
ATOM 1799 O O . PHE A 1 223 ? -5.395 2.703 2.726 1.00 81.94 223 PHE A O 1
ATOM 1806 N N . ARG A 1 224 ? -3.504 3.693 2.000 1.00 83.38 224 ARG A N 1
ATOM 1807 C CA . ARG A 1 224 ? -3.296 4.531 3.186 1.00 83.38 224 ARG A CA 1
ATOM 1808 C C . ARG A 1 224 ? -4.508 5.421 3.434 1.00 83.38 224 ARG A C 1
ATOM 1810 O O . ARG A 1 224 ? -5.061 5.398 4.523 1.00 83.38 224 ARG A O 1
ATOM 1817 N N . LYS A 1 225 ? -4.997 6.124 2.408 1.00 86.31 225 LYS A N 1
ATOM 1818 C CA . LYS A 1 225 ? -6.154 7.022 2.537 1.00 86.31 225 LYS A CA 1
ATOM 1819 C C . LYS A 1 225 ? -7.450 6.287 2.903 1.00 86.31 225 LYS A C 1
ATOM 1821 O O . LYS A 1 225 ? -8.250 6.819 3.669 1.00 86.31 225 LYS A O 1
ATOM 1826 N N . ILE A 1 226 ? -7.656 5.074 2.385 1.00 84.38 226 ILE A N 1
ATOM 1827 C CA . ILE A 1 226 ? -8.778 4.201 2.773 1.00 84.38 226 ILE A CA 1
ATOM 1828 C C . ILE A 1 226 ? -8.658 3.786 4.248 1.00 84.38 226 ILE A C 1
ATOM 1830 O O . ILE A 1 226 ? -9.654 3.801 4.970 1.00 84.38 226 ILE A O 1
ATOM 1834 N N . SER A 1 227 ? -7.449 3.448 4.699 1.00 81.25 227 SER A N 1
ATOM 1835 C CA . SER A 1 227 ? -7.177 3.035 6.081 1.00 81.25 227 SER A CA 1
ATOM 1836 C C . SER A 1 227 ? -7.312 4.191 7.069 1.00 81.25 227 SER A C 1
ATOM 1838 O O . SER A 1 227 ? -7.971 4.034 8.091 1.00 81.25 227 SER A O 1
ATOM 1840 N N . ASP A 1 228 ? -6.796 5.372 6.731 1.00 84.12 228 ASP A N 1
ATOM 1841 C CA . ASP A 1 228 ? -6.960 6.593 7.526 1.00 84.12 228 ASP A CA 1
ATOM 1842 C C . ASP A 1 228 ? -8.444 6.946 7.690 1.00 84.12 228 ASP A C 1
ATOM 1844 O O . ASP A 1 228 ? -8.899 7.246 8.794 1.00 84.12 228 ASP A O 1
ATOM 1848 N N . ALA A 1 229 ? -9.219 6.856 6.600 1.00 89.50 229 ALA A N 1
ATOM 1849 C CA . ALA A 1 229 ? -10.658 7.086 6.635 1.00 89.50 229 ALA A CA 1
ATOM 1850 C C . ALA A 1 229 ? -11.374 6.092 7.558 1.00 89.50 229 ALA A C 1
ATOM 1852 O O . ALA A 1 229 ? -12.246 6.497 8.321 1.00 89.50 229 ALA A O 1
ATOM 1853 N N . TYR A 1 230 ? -11.006 4.810 7.522 1.00 89.94 230 TYR A N 1
ATOM 1854 C CA . TYR A 1 230 ? -11.569 3.813 8.429 1.00 89.94 230 TYR A CA 1
ATOM 1855 C C . TYR A 1 230 ? -11.185 4.085 9.884 1.00 89.94 230 TYR A C 1
ATOM 1857 O O . TYR A 1 230 ? -12.080 4.188 10.713 1.00 89.94 230 TYR A O 1
ATOM 1865 N N . ASN A 1 231 ? -9.897 4.276 10.181 1.00 84.88 231 ASN A N 1
ATOM 1866 C CA . ASN A 1 231 ? -9.397 4.481 11.542 1.00 84.88 231 ASN A CA 1
ATOM 1867 C C . ASN A 1 231 ? -10.097 5.656 12.235 1.00 84.88 231 ASN A C 1
ATOM 1869 O O . ASN A 1 231 ? -10.534 5.526 13.374 1.00 84.88 231 ASN A O 1
ATOM 1873 N N . VAL A 1 232 ? -10.260 6.775 11.522 1.00 90.00 232 VAL A N 1
ATOM 1874 C CA . VAL A 1 232 ? -10.922 7.971 12.056 1.00 90.00 232 VAL A CA 1
ATOM 1875 C C . VAL A 1 232 ? -12.433 7.782 12.188 1.00 90.00 232 VAL A C 1
ATOM 1877 O O . VAL A 1 232 ? -13.015 8.239 13.161 1.00 90.00 232 VAL A O 1
ATOM 1880 N N . LEU A 1 233 ? -13.093 7.125 11.227 1.00 91.50 233 LEU A N 1
ATOM 1881 C CA . LEU A 1 233 ? -14.555 6.986 11.240 1.00 91.50 233 LEU A CA 1
ATOM 1882 C C . LEU A 1 233 ? -15.067 5.816 12.090 1.00 91.50 233 LEU A C 1
ATOM 1884 O O . LEU A 1 233 ? -16.249 5.803 12.437 1.00 91.50 233 LEU A O 1
ATOM 1888 N N . SER A 1 234 ? -14.217 4.827 12.380 1.00 88.25 234 SER A N 1
ATOM 1889 C CA . SER A 1 234 ? -14.551 3.664 13.210 1.00 88.25 234 SER A CA 1
ATOM 1890 C C . SER A 1 234 ? -14.502 3.954 14.708 1.00 88.25 234 SER A C 1
ATOM 1892 O O . SER A 1 234 ? -15.115 3.220 15.476 1.00 88.25 234 SER A O 1
ATOM 1894 N N . ASP A 1 235 ? -13.778 4.998 15.109 1.00 89.62 235 ASP A N 1
ATOM 1895 C CA . ASP A 1 235 ? -13.719 5.467 16.489 1.00 89.62 235 ASP A CA 1
ATOM 1896 C C . ASP A 1 235 ? -14.785 6.556 16.717 1.00 89.62 235 ASP A C 1
ATOM 1898 O O . ASP A 1 235 ? -14.786 7.549 15.984 1.00 89.62 235 ASP A O 1
ATOM 1902 N N . PRO A 1 236 ? -15.706 6.405 17.689 1.00 90.50 236 PRO A N 1
ATOM 1903 C CA . PRO A 1 236 ? -16.738 7.405 17.955 1.00 90.50 236 PRO A CA 1
ATOM 1904 C C . PRO A 1 236 ? -16.178 8.800 18.262 1.00 90.50 236 PRO A C 1
ATOM 1906 O O . PRO A 1 236 ? -16.684 9.778 17.713 1.00 90.50 236 PRO A O 1
ATOM 1909 N N . GLU A 1 237 ? -15.119 8.893 19.076 1.00 91.75 237 GLU A N 1
ATOM 1910 C CA . GLU A 1 237 ? -14.478 10.174 19.414 1.00 91.75 237 GLU A CA 1
ATOM 1911 C C . GLU A 1 237 ? -13.791 10.776 18.178 1.00 91.75 237 GLU A C 1
ATOM 1913 O O . GLU A 1 237 ? -14.088 11.908 17.787 1.00 91.75 237 GLU A O 1
ATOM 1918 N N . GLY A 1 238 ? -12.967 9.988 17.477 1.00 90.44 238 GLY A N 1
ATOM 1919 C CA . GLY A 1 238 ? -12.322 10.406 16.230 1.00 90.44 238 GLY A CA 1
ATOM 1920 C C . GLY A 1 238 ? -13.304 10.850 15.138 1.00 90.44 238 GLY A C 1
ATOM 1921 O O . GLY A 1 238 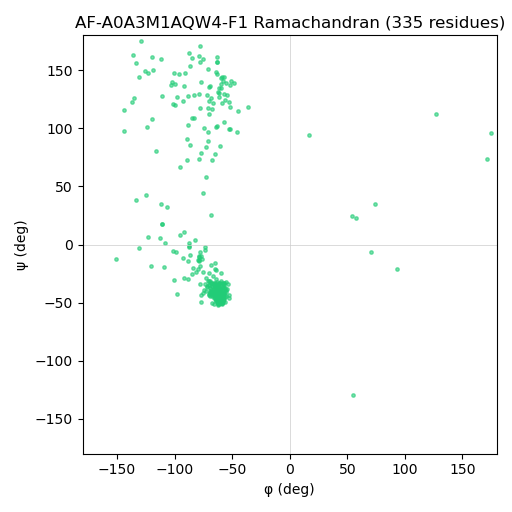? -13.026 11.795 14.392 1.00 90.44 238 GLY A O 1
ATOM 1922 N N . ARG A 1 239 ? -14.483 10.224 15.055 1.00 92.25 239 ARG A N 1
ATOM 1923 C CA . ARG A 1 239 ? -15.537 10.597 14.106 1.00 92.25 239 ARG A CA 1
ATOM 1924 C C . ARG A 1 239 ? -16.168 11.940 14.452 1.00 92.25 239 ARG A C 1
ATOM 1926 O O . ARG A 1 239 ? -16.404 12.734 13.538 1.00 92.25 239 ARG A O 1
ATOM 1933 N N . GLU A 1 240 ? -16.470 12.190 15.722 1.00 91.38 240 GLU A N 1
ATOM 1934 C CA . GLU A 1 240 ? -17.024 13.472 16.169 1.00 91.38 240 GLU A CA 1
ATOM 1935 C C . GLU A 1 240 ? -16.035 14.616 15.924 1.00 91.38 240 GLU A C 1
ATOM 1937 O O . GLU A 1 240 ? -16.404 15.624 15.312 1.00 91.38 240 GLU A O 1
ATOM 1942 N N . ASP A 1 241 ? -14.765 14.418 16.282 1.00 89.19 241 ASP A N 1
ATOM 1943 C CA . ASP A 1 241 ? -13.688 15.374 16.015 1.00 89.19 241 ASP A CA 1
ATOM 1944 C C . ASP A 1 241 ? -13.541 15.647 14.513 1.00 89.19 241 ASP A C 1
ATOM 1946 O O . ASP A 1 241 ? -13.407 16.795 14.071 1.00 89.19 241 ASP A O 1
ATOM 1950 N N . TYR A 1 242 ? -13.631 14.598 13.692 1.00 89.62 242 TYR A N 1
ATOM 1951 C CA . TYR A 1 242 ? -13.583 14.736 12.244 1.00 89.62 242 TYR A CA 1
ATOM 1952 C C . TYR A 1 242 ? -14.768 15.535 11.691 1.00 89.62 242 TYR A C 1
ATOM 1954 O O . TYR A 1 242 ? -14.568 16.428 10.860 1.00 89.62 242 TYR A O 1
ATOM 1962 N N . LEU A 1 243 ? -15.987 15.262 12.162 1.00 89.31 243 LEU A N 1
ATOM 1963 C CA . LEU A 1 243 ? -17.193 16.012 11.801 1.00 89.31 243 LEU A CA 1
ATOM 1964 C C . LEU A 1 243 ? -17.098 17.484 12.220 1.00 89.31 243 LEU A C 1
ATOM 1966 O O . LEU A 1 243 ? -17.487 18.357 11.445 1.00 89.31 243 LEU A O 1
ATOM 1970 N N . ALA A 1 244 ? -16.516 17.781 13.383 1.00 86.50 244 ALA A N 1
ATOM 1971 C CA . ALA A 1 244 ? -16.250 19.150 13.819 1.00 86.50 244 ALA A CA 1
ATOM 1972 C C . ALA A 1 244 ? -15.174 19.843 12.959 1.00 86.50 244 ALA A C 1
ATOM 1974 O O . ALA A 1 244 ? -15.250 21.047 12.706 1.00 86.50 244 ALA A O 1
ATOM 1975 N N . SER A 1 245 ? -14.193 19.083 12.461 1.00 84.06 245 SER A N 1
ATOM 1976 C CA . SER A 1 245 ? -13.113 19.578 11.594 1.00 84.06 245 SER A CA 1
ATOM 1977 C C . SER A 1 245 ? -13.527 19.814 10.133 1.00 84.06 245 SER A C 1
ATOM 1979 O O . SER A 1 245 ? -12.767 20.408 9.361 1.00 84.06 245 SER A O 1
ATOM 1981 N N . LEU A 1 246 ? -14.730 19.380 9.732 1.00 82.12 246 LEU A N 1
ATOM 1982 C CA . LEU A 1 246 ? -15.321 19.610 8.408 1.00 82.12 246 LEU A CA 1
ATOM 1983 C C . LEU A 1 246 ? -15.779 21.082 8.251 1.00 82.12 246 LEU A C 1
ATOM 1985 O O . LEU A 1 246 ? -16.931 21.386 7.963 1.00 82.12 246 LEU A O 1
ATOM 1989 N N . GLY A 1 247 ? -14.836 22.014 8.414 1.00 59.56 247 GLY A N 1
ATOM 1990 C CA . GLY A 1 247 ? -14.971 23.456 8.214 1.00 59.56 247 GLY A CA 1
ATOM 1991 C C . GLY A 1 247 ? -13.673 24.019 7.624 1.00 59.56 247 GLY A C 1
ATOM 1992 O O . GLY A 1 247 ? -12.601 23.924 8.209 1.00 59.56 247 GLY A O 1
ATOM 1993 N N . GLU A 1 248 ? -13.753 24.534 6.400 1.00 62.19 248 GLU A N 1
ATOM 1994 C CA . GLU A 1 248 ? -12.636 24.724 5.466 1.00 62.19 248 GLU A CA 1
ATOM 1995 C C . GLU A 1 248 ? -11.514 25.698 5.887 1.00 62.19 248 GLU A C 1
ATOM 1997 O O . GLU A 1 248 ? -11.775 26.788 6.394 1.00 62.19 248 GLU A O 1
ATOM 2002 N N . LYS A 1 249 ? -10.270 25.385 5.470 1.00 51.06 249 LYS A N 1
ATOM 2003 C CA . LYS A 1 249 ? -9.460 26.139 4.468 1.00 51.06 249 LYS A CA 1
ATOM 2004 C C . LYS A 1 249 ? -8.015 25.603 4.409 1.00 51.06 249 LYS A C 1
ATOM 2006 O O . LYS A 1 249 ? -7.073 26.238 4.863 1.00 51.06 249 LYS A O 1
ATOM 2011 N N . ALA A 1 250 ? -7.836 24.424 3.808 1.00 54.66 250 ALA A N 1
ATOM 2012 C CA . ALA A 1 250 ? -6.508 23.890 3.445 1.00 54.66 250 ALA A CA 1
ATOM 2013 C C . ALA A 1 250 ? -6.511 22.953 2.212 1.00 54.66 250 ALA A C 1
ATOM 2015 O O . ALA A 1 250 ? -5.454 22.667 1.652 1.00 54.66 250 ALA A O 1
ATOM 2016 N N . LYS A 1 251 ? -7.685 22.501 1.736 1.00 59.53 251 LYS A N 1
ATOM 2017 C CA . LYS A 1 251 ? -7.807 21.473 0.681 1.00 59.53 251 LYS A CA 1
ATOM 2018 C C . LYS A 1 251 ? -7.428 21.941 -0.732 1.00 59.53 251 LYS A C 1
ATOM 2020 O O . LYS A 1 251 ? -6.809 21.177 -1.465 1.00 59.53 251 LYS A O 1
ATOM 2025 N N . LYS A 1 252 ? -7.727 23.189 -1.117 1.00 64.50 252 LYS A N 1
ATOM 2026 C CA . LYS A 1 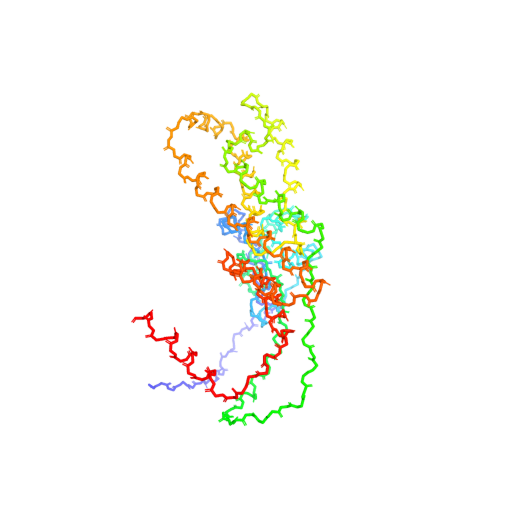252 ? -7.621 23.634 -2.525 1.00 64.50 252 LYS A CA 1
ATOM 2027 C C . LYS A 1 252 ? -6.200 23.527 -3.108 1.00 64.50 252 LYS A C 1
ATOM 2029 O O . LYS A 1 252 ? -6.017 22.932 -4.160 1.00 64.50 252 LYS A O 1
ATOM 2034 N N . LYS A 1 253 ? -5.176 23.983 -2.373 1.00 63.94 253 LYS A N 1
ATOM 2035 C CA . LYS A 1 253 ? -3.777 23.993 -2.853 1.00 63.94 253 LYS A CA 1
ATOM 2036 C C . LYS A 1 253 ? -3.185 22.588 -3.055 1.00 63.94 253 LYS A C 1
ATOM 2038 O O . LYS A 1 253 ? -2.368 22.392 -3.950 1.00 63.94 253 LYS A O 1
ATOM 2043 N N . ARG A 1 254 ? -3.577 21.613 -2.225 1.00 71.81 254 ARG A N 1
ATOM 2044 C CA . ARG A 1 254 ? -3.120 20.217 -2.347 1.00 71.81 254 ARG A CA 1
ATOM 2045 C C . ARG A 1 254 ? -3.813 19.512 -3.513 1.00 71.81 254 ARG A C 1
ATOM 2047 O O . ARG A 1 254 ? -3.137 18.834 -4.277 1.00 71.81 254 ARG A O 1
ATOM 2054 N N . VAL A 1 255 ? -5.115 19.738 -3.690 1.00 75.56 255 VAL A N 1
ATOM 2055 C CA . VAL A 1 255 ? -5.888 19.195 -4.820 1.00 75.56 255 VAL A CA 1
ATOM 2056 C C . VAL A 1 255 ? -5.347 19.704 -6.160 1.00 75.56 255 VAL A C 1
ATOM 2058 O O . VAL A 1 255 ? -5.138 18.899 -7.063 1.00 75.56 255 VAL A O 1
ATOM 2061 N N . ASP A 1 256 ? -5.028 20.998 -6.271 1.00 78.44 256 ASP A N 1
ATOM 2062 C CA . ASP A 1 256 ? -4.455 21.569 -7.501 1.00 78.44 256 ASP A CA 1
ATOM 2063 C C . ASP A 1 256 ? -3.091 20.934 -7.848 1.00 78.44 256 ASP A C 1
ATOM 2065 O O . ASP A 1 256 ? -2.828 20.594 -9.002 1.00 78.44 256 ASP A O 1
ATOM 2069 N N . LYS A 1 257 ? -2.235 20.702 -6.840 1.00 79.88 257 LYS A N 1
ATOM 2070 C CA . LYS A 1 257 ? -0.932 20.040 -7.029 1.00 79.88 257 LYS A CA 1
ATOM 2071 C C . LYS A 1 257 ? -1.091 18.590 -7.493 1.00 79.88 257 LYS A C 1
ATOM 2073 O O . LYS A 1 257 ? -0.416 18.174 -8.432 1.00 79.88 257 LYS A O 1
ATOM 2078 N N . VAL A 1 258 ? -1.988 17.837 -6.855 1.00 82.69 258 VAL A N 1
ATOM 2079 C CA . VAL A 1 258 ? -2.282 16.445 -7.228 1.00 82.69 258 VAL A CA 1
ATOM 2080 C C . VAL A 1 258 ? -2.848 16.372 -8.648 1.00 82.69 258 VAL A C 1
ATOM 2082 O O . VAL A 1 258 ? -2.487 15.477 -9.407 1.00 82.69 258 VAL A O 1
ATOM 2085 N N . ALA A 1 259 ? -3.692 17.327 -9.046 1.00 83.25 259 ALA A N 1
ATOM 2086 C CA . ALA A 1 259 ? -4.259 17.369 -10.390 1.00 83.25 259 ALA A CA 1
ATOM 2087 C C . ALA A 1 259 ? -3.186 17.553 -11.479 1.00 83.25 259 ALA A C 1
ATOM 2089 O O . ALA A 1 259 ? -3.205 16.828 -12.478 1.00 83.25 259 ALA A O 1
ATOM 2090 N N . GLU A 1 260 ? -2.230 18.467 -11.288 1.00 85.31 260 GLU A N 1
ATOM 2091 C CA . GLU A 1 260 ? -1.114 18.649 -12.231 1.00 85.31 260 GLU A CA 1
ATOM 2092 C C . GLU A 1 260 ? -0.155 17.450 -12.244 1.00 85.31 260 GLU A C 1
ATOM 2094 O O . GLU A 1 260 ? 0.328 17.036 -13.304 1.00 85.31 260 GLU A O 1
ATOM 2099 N N . GLU A 1 261 ? 0.073 16.825 -11.088 1.00 85.00 261 GLU A N 1
ATOM 2100 C CA . GLU A 1 261 ? 0.874 15.607 -11.002 1.00 85.00 261 GLU A CA 1
ATOM 2101 C C . GLU A 1 261 ? 0.237 14.455 -11.795 1.00 85.00 261 GLU A C 1
ATOM 2103 O O . GLU A 1 261 ? 0.892 13.841 -12.641 1.00 85.00 261 GLU A O 1
ATOM 2108 N N . VAL A 1 262 ? -1.055 14.202 -11.575 1.00 86.44 262 VAL A N 1
ATOM 2109 C CA . VAL A 1 262 ? -1.832 13.174 -12.280 1.00 86.44 262 VAL A CA 1
ATOM 2110 C C . VAL A 1 262 ? -1.840 13.427 -13.785 1.00 86.44 262 VAL A C 1
ATOM 2112 O O . VAL A 1 262 ? -1.645 12.504 -14.574 1.00 86.44 262 VAL A O 1
ATOM 2115 N N . LYS A 1 263 ? -2.008 14.681 -14.207 1.00 87.31 263 LYS A N 1
ATOM 2116 C CA . LYS A 1 263 ? -1.955 15.064 -15.623 1.00 87.31 263 LYS A CA 1
ATOM 2117 C C . LYS A 1 263 ? -0.597 14.747 -16.251 1.00 87.31 263 LYS A C 1
ATOM 2119 O O . LYS A 1 263 ? -0.544 14.300 -17.397 1.00 87.31 263 LYS A O 1
ATOM 2124 N N . THR A 1 264 ? 0.485 14.939 -15.502 1.00 88.88 264 THR A N 1
ATOM 2125 C CA . THR A 1 264 ? 1.845 14.610 -15.947 1.00 88.88 264 THR A CA 1
ATOM 2126 C C . THR A 1 264 ? 2.038 13.098 -16.085 1.00 88.88 264 THR A C 1
ATOM 2128 O O . THR A 1 264 ? 2.588 12.657 -17.092 1.00 88.88 264 THR A O 1
ATOM 2131 N N . ILE A 1 265 ? 1.519 12.300 -15.141 1.00 87.12 265 ILE A N 1
ATOM 2132 C CA . ILE A 1 265 ? 1.556 10.825 -15.212 1.00 87.12 265 ILE A CA 1
ATOM 2133 C C . ILE A 1 265 ? 0.784 10.323 -16.436 1.00 87.12 265 ILE A C 1
ATOM 2135 O O . ILE A 1 265 ? 1.321 9.569 -17.241 1.00 87.12 265 ILE A O 1
ATOM 2139 N N . LEU A 1 266 ? -0.452 10.794 -16.630 1.00 87.06 266 LEU A N 1
ATOM 2140 C CA . LEU A 1 266 ? -1.286 10.383 -17.765 1.00 87.06 266 LEU A CA 1
ATOM 2141 C C . LEU A 1 266 ? -0.658 10.758 -19.112 1.00 87.06 266 LEU A C 1
ATOM 2143 O O . LEU A 1 266 ? -0.764 10.005 -20.079 1.00 87.06 266 LEU A O 1
ATOM 2147 N N . LYS A 1 267 ? 0.016 11.911 -19.183 1.00 89.50 267 LYS A N 1
ATOM 2148 C CA . LYS A 1 267 ? 0.764 12.322 -20.375 1.00 89.50 267 LYS A CA 1
ATOM 2149 C C . LYS A 1 267 ? 1.954 11.396 -20.643 1.00 89.50 267 LYS A C 1
ATOM 2151 O O . LYS A 1 267 ? 2.203 11.081 -21.809 1.00 89.50 267 LYS A O 1
ATOM 2156 N N . ALA A 1 268 ? 2.676 10.985 -19.600 1.00 88.81 268 ALA A N 1
ATOM 2157 C CA . ALA A 1 268 ? 3.791 10.050 -19.720 1.00 88.81 268 ALA A CA 1
ATOM 2158 C C . ALA A 1 268 ? 3.305 8.699 -20.261 1.00 88.81 268 ALA A C 1
ATOM 2160 O O . ALA A 1 268 ? 3.793 8.260 -21.299 1.00 88.81 268 ALA A O 1
ATOM 2161 N N . GLU A 1 269 ? 2.262 8.135 -19.645 1.00 88.00 269 GLU A N 1
ATOM 2162 C CA . GLU A 1 269 ? 1.671 6.851 -20.038 1.00 88.00 269 GLU A CA 1
ATOM 2163 C C . GLU A 1 269 ? 1.139 6.893 -21.479 1.00 88.00 269 GLU A C 1
ATOM 2165 O O . GLU A 1 269 ? 1.464 6.043 -22.300 1.00 88.00 269 GLU A O 1
ATOM 2170 N N . GLN A 1 270 ? 0.393 7.941 -21.850 1.00 88.00 270 GLN A N 1
ATOM 2171 C CA . GLN A 1 270 ? -0.108 8.089 -23.221 1.00 88.00 270 GLN A CA 1
ATOM 2172 C C . GLN A 1 270 ? 1.027 8.171 -24.251 1.00 88.00 270 GLN A C 1
ATOM 2174 O O . GLN A 1 270 ? 0.903 7.644 -25.358 1.00 88.00 270 GLN A O 1
ATOM 2179 N N . SER A 1 271 ? 2.116 8.863 -23.912 1.00 88.94 271 SER A N 1
ATOM 2180 C CA . SER A 1 271 ? 3.281 8.963 -24.795 1.00 88.94 271 SER A CA 1
ATOM 2181 C C . SER A 1 271 ? 3.981 7.611 -24.902 1.00 88.94 271 SER A C 1
ATOM 2183 O O . SER A 1 271 ? 4.323 7.191 -26.001 1.00 88.94 271 SER A O 1
ATOM 2185 N N . PHE A 1 272 ? 4.121 6.886 -23.794 1.00 90.81 272 PHE A N 1
ATOM 2186 C CA . PHE A 1 272 ? 4.705 5.552 -23.778 1.00 90.81 272 PHE A CA 1
ATOM 2187 C C . PHE A 1 272 ? 3.920 4.567 -24.658 1.00 90.81 272 PHE A C 1
ATOM 2189 O O . PHE A 1 272 ? 4.509 3.945 -25.540 1.00 90.81 272 PHE A O 1
ATOM 2196 N N . GLN A 1 273 ? 2.589 4.529 -24.532 1.00 87.38 273 GLN A N 1
ATOM 2197 C CA . GLN A 1 273 ? 1.719 3.696 -25.374 1.00 87.38 273 GLN A CA 1
ATOM 2198 C C . GLN A 1 273 ? 1.870 4.013 -26.871 1.00 87.38 273 GLN A C 1
ATOM 2200 O O . GLN A 1 273 ? 2.055 3.113 -27.687 1.00 87.38 273 GLN A O 1
ATOM 2205 N N . ARG A 1 274 ? 1.907 5.298 -27.251 1.00 86.31 274 ARG A N 1
ATOM 2206 C CA . ARG A 1 274 ? 2.191 5.703 -28.644 1.00 86.31 274 ARG A CA 1
ATOM 2207 C C . ARG A 1 274 ? 3.584 5.275 -29.107 1.00 86.31 274 ARG A C 1
ATOM 2209 O O . ARG A 1 274 ? 3.777 4.951 -30.277 1.00 86.31 274 ARG A O 1
ATOM 2216 N N . GLY A 1 275 ? 4.569 5.297 -28.211 1.00 89.12 275 GLY A N 1
ATOM 2217 C CA . GLY A 1 275 ? 5.912 4.792 -28.480 1.00 89.12 275 GLY A CA 1
ATOM 2218 C C . GLY A 1 275 ? 5.906 3.301 -28.811 1.00 89.12 275 GLY A C 1
ATOM 2219 O O . GLY A 1 275 ? 6.506 2.907 -29.811 1.00 89.12 275 GLY A O 1
ATOM 2220 N N . LEU A 1 276 ? 5.164 2.498 -28.042 1.00 87.75 276 LEU A N 1
ATOM 2221 C CA . LEU A 1 276 ? 4.966 1.067 -28.297 1.00 87.75 276 LEU A CA 1
ATOM 2222 C C . LEU A 1 276 ? 4.234 0.818 -29.624 1.00 87.75 276 LEU A C 1
ATOM 2224 O O . LEU A 1 276 ? 4.638 -0.054 -30.392 1.00 87.75 276 LEU A O 1
ATOM 2228 N N . GLU A 1 277 ? 3.217 1.620 -29.953 1.00 84.50 277 GLU A N 1
ATOM 2229 C CA . GLU A 1 277 ? 2.544 1.556 -31.257 1.00 84.50 277 GLU A CA 1
ATOM 2230 C C . GLU A 1 277 ? 3.536 1.785 -32.407 1.00 84.50 277 GLU A C 1
ATOM 2232 O O . GLU A 1 277 ? 3.605 0.981 -33.339 1.00 84.50 277 GLU A O 1
ATOM 2237 N N . PHE A 1 278 ? 4.363 2.834 -32.336 1.00 87.44 278 PHE A N 1
ATOM 2238 C CA . PHE A 1 278 ? 5.383 3.093 -33.357 1.00 87.44 278 PHE A CA 1
ATOM 2239 C C . PHE A 1 278 ? 6.450 2.002 -33.412 1.00 87.44 278 PHE A C 1
ATOM 2241 O O . PHE A 1 278 ? 6.914 1.663 -34.503 1.00 87.44 278 PHE A O 1
ATOM 2248 N N . LEU A 1 279 ? 6.805 1.423 -32.267 1.00 85.44 279 LEU A N 1
ATOM 2249 C CA . LEU A 1 279 ? 7.724 0.296 -32.173 1.00 85.44 279 LEU A CA 1
ATOM 2250 C C . LEU A 1 279 ? 7.152 -0.942 -32.879 1.00 85.44 279 LEU A C 1
ATOM 2252 O O . LEU A 1 279 ? 7.857 -1.562 -33.676 1.00 85.44 279 LEU A O 1
ATOM 2256 N N . SER A 1 280 ? 5.857 -1.230 -32.702 1.00 83.50 280 SER A N 1
ATOM 2257 C CA . SER A 1 280 ? 5.158 -2.312 -33.415 1.00 83.50 280 SER A CA 1
ATOM 2258 C C . SER A 1 280 ? 5.166 -2.114 -34.938 1.00 83.50 280 SER A C 1
ATOM 2260 O O . SER A 1 280 ? 5.301 -3.068 -35.703 1.00 83.50 280 SER A O 1
ATOM 2262 N N . MET A 1 281 ? 5.127 -0.856 -35.391 1.00 86.00 281 MET A N 1
ATOM 2263 C CA . MET A 1 281 ? 5.231 -0.471 -36.802 1.00 86.00 281 MET A CA 1
ATOM 2264 C C . MET A 1 281 ? 6.684 -0.398 -37.311 1.00 86.00 281 MET A C 1
ATOM 2266 O O . MET A 1 281 ? 6.908 0.025 -38.446 1.00 86.00 281 MET A O 1
ATOM 2270 N N . ARG A 1 282 ? 7.681 -0.763 -36.486 1.00 85.00 282 ARG A N 1
ATOM 2271 C CA . ARG A 1 282 ? 9.128 -0.595 -36.742 1.00 85.00 282 ARG A CA 1
ATOM 2272 C C . ARG A 1 282 ? 9.539 0.845 -37.079 1.00 85.00 282 ARG A C 1
ATOM 2274 O O . ARG A 1 282 ? 10.560 1.087 -37.721 1.00 85.00 282 ARG A O 1
ATOM 2281 N N . ASN A 1 283 ? 8.757 1.825 -36.634 1.00 87.69 283 ASN A N 1
ATOM 2282 C CA . ASN A 1 283 ? 9.045 3.245 -36.794 1.00 87.69 283 ASN A CA 1
ATOM 2283 C C . ASN A 1 283 ? 9.878 3.754 -35.608 1.00 87.69 283 ASN A C 1
ATOM 2285 O O . ASN A 1 283 ? 9.388 4.484 -34.745 1.00 87.69 283 ASN A O 1
ATOM 2289 N N . PHE A 1 284 ? 11.152 3.357 -35.573 1.00 86.94 284 PHE A N 1
ATOM 2290 C CA . PHE A 1 284 ? 12.076 3.696 -34.486 1.00 86.94 284 PHE A CA 1
ATOM 2291 C C . PHE A 1 284 ? 12.245 5.209 -34.244 1.00 86.94 284 PHE A C 1
ATOM 2293 O O . PHE A 1 284 ? 12.226 5.603 -33.080 1.00 86.94 284 PHE A O 1
ATOM 2300 N N . PRO A 1 285 ? 12.323 6.090 -35.269 1.00 85.81 285 PRO A N 1
ATOM 2301 C CA . PRO A 1 285 ? 12.423 7.536 -35.042 1.00 85.81 285 PRO A CA 1
ATOM 2302 C C . PRO A 1 285 ? 11.256 8.103 -34.233 1.00 85.81 285 PRO A C 1
ATOM 2304 O O . PRO A 1 285 ? 11.472 8.786 -33.233 1.00 85.81 285 PRO A O 1
ATOM 2307 N N . LYS A 1 286 ? 10.016 7.768 -34.613 1.00 85.12 286 LYS A N 1
ATOM 2308 C CA . LYS A 1 286 ? 8.832 8.233 -33.880 1.00 85.12 286 LYS A CA 1
ATOM 2309 C C . LYS A 1 286 ? 8.702 7.565 -32.513 1.00 85.12 286 LYS A C 1
ATOM 2311 O O . LYS A 1 286 ? 8.286 8.225 -31.565 1.00 85.12 286 LYS A O 1
ATOM 2316 N N . ALA A 1 287 ? 9.086 6.293 -32.392 1.00 88.81 287 ALA A N 1
ATOM 2317 C CA . ALA A 1 287 ? 9.102 5.594 -31.109 1.00 88.81 287 ALA A CA 1
ATOM 2318 C C . ALA A 1 287 ? 10.045 6.285 -30.108 1.00 88.81 287 ALA A C 1
ATOM 2320 O O . ALA A 1 287 ? 9.636 6.595 -28.992 1.00 88.81 287 ALA A O 1
ATOM 2321 N N . VAL A 1 288 ? 11.268 6.628 -30.531 1.00 88.62 288 VAL A N 1
ATOM 2322 C CA . VAL A 1 288 ? 12.249 7.354 -29.705 1.00 88.62 288 VAL A CA 1
ATOM 2323 C C . VAL A 1 288 ? 11.721 8.718 -29.263 1.00 88.62 288 VAL A C 1
ATOM 2325 O O . VAL A 1 288 ? 11.880 9.080 -28.099 1.00 88.62 288 VAL A O 1
ATOM 2328 N N . GLU A 1 289 ? 11.072 9.479 -30.148 1.00 86.75 289 GLU A N 1
ATOM 2329 C CA . GLU A 1 289 ? 10.457 10.760 -29.771 1.00 86.75 289 GLU A CA 1
ATOM 2330 C C . GLU A 1 289 ? 9.406 10.591 -28.670 1.00 86.75 289 GLU A C 1
ATOM 2332 O O . GLU A 1 289 ? 9.424 11.323 -27.678 1.00 86.75 289 GLU A O 1
ATOM 2337 N N . GLN A 1 290 ? 8.517 9.607 -28.814 1.00 89.88 290 GLN A N 1
ATOM 2338 C CA . GLN A 1 290 ? 7.475 9.346 -27.825 1.00 89.88 290 GLN A CA 1
ATOM 2339 C C . GLN A 1 290 ? 8.051 8.855 -26.486 1.00 89.88 290 GLN A C 1
ATOM 2341 O O . GLN A 1 290 ? 7.655 9.363 -25.435 1.00 89.88 290 GLN A O 1
ATOM 2346 N N . PHE A 1 291 ? 9.040 7.954 -26.500 1.00 89.88 291 PHE A N 1
ATOM 2347 C CA . PHE A 1 291 ? 9.695 7.484 -25.274 1.00 89.88 291 PHE A CA 1
ATOM 2348 C C . PHE A 1 291 ? 10.496 8.584 -24.571 1.00 89.88 291 PHE A C 1
ATOM 2350 O O . PHE A 1 291 ? 10.473 8.663 -23.345 1.00 89.88 291 PHE A O 1
ATOM 2357 N N . LYS A 1 292 ? 11.124 9.509 -25.313 1.00 88.81 292 LYS A N 1
ATOM 2358 C CA . LYS A 1 292 ? 11.756 10.702 -24.720 1.00 88.81 292 LYS A CA 1
ATOM 2359 C C . LYS A 1 292 ? 10.744 11.580 -23.994 1.00 88.81 292 LYS A C 1
ATOM 2361 O O . LYS A 1 292 ? 11.065 12.117 -22.937 1.00 88.81 292 LYS A O 1
ATOM 2366 N N . ILE A 1 293 ? 9.540 11.753 -24.545 1.00 87.06 293 ILE A N 1
ATOM 2367 C CA . ILE A 1 293 ? 8.478 12.519 -23.878 1.00 87.06 293 ILE A CA 1
ATOM 2368 C C . ILE A 1 293 ? 8.043 11.805 -22.594 1.00 87.06 293 ILE A C 1
ATOM 2370 O O . ILE A 1 293 ? 7.937 12.467 -21.562 1.00 87.06 293 ILE A O 1
ATOM 2374 N N . ALA A 1 294 ? 7.841 10.483 -22.635 1.00 88.75 294 ALA A N 1
ATOM 2375 C CA . ALA A 1 294 ? 7.488 9.692 -21.454 1.00 88.75 294 ALA A CA 1
ATOM 2376 C C . ALA A 1 294 ? 8.559 9.803 -20.351 1.00 88.75 294 ALA A C 1
ATOM 2378 O O . ALA A 1 294 ? 8.243 10.209 -19.233 1.00 88.75 294 ALA A O 1
ATOM 2379 N N . TYR A 1 295 ? 9.830 9.586 -20.703 1.00 90.62 295 TYR A N 1
ATOM 2380 C CA . TYR A 1 295 ? 10.972 9.688 -19.790 1.00 90.62 295 TYR A CA 1
ATOM 2381 C C . TYR A 1 295 ? 11.143 11.093 -19.193 1.00 90.62 295 TYR A C 1
ATOM 2383 O O . TYR A 1 295 ? 11.322 11.241 -17.989 1.00 90.62 295 TYR A O 1
ATOM 2391 N N . LYS A 1 296 ? 11.015 12.156 -20.003 1.00 88.19 296 LYS A N 1
ATOM 2392 C CA . LYS A 1 296 ? 11.069 13.544 -19.503 1.00 88.19 296 LYS A CA 1
ATOM 2393 C C . LYS A 1 296 ? 9.951 13.854 -18.510 1.00 88.19 296 LYS A C 1
ATOM 2395 O O . LYS A 1 296 ? 10.149 14.666 -17.613 1.00 88.19 296 LYS A O 1
ATOM 2400 N N . CYS A 1 297 ? 8.772 13.260 -18.694 1.00 87.00 297 CYS A N 1
ATOM 2401 C CA . CYS A 1 297 ? 7.667 13.446 -17.760 1.00 87.00 297 CYS A CA 1
ATOM 2402 C C . CYS A 1 297 ? 7.900 12.668 -16.458 1.00 87.00 297 CYS A C 1
ATOM 2404 O O . CYS A 1 297 ? 7.574 13.198 -15.398 1.00 87.00 297 CYS A O 1
ATOM 2406 N N . ARG A 1 298 ? 8.442 11.442 -16.535 1.00 85.50 298 ARG A N 1
ATOM 2407 C CA . ARG A 1 298 ? 8.746 10.572 -15.386 1.00 85.50 298 ARG A CA 1
ATOM 2408 C C . ARG A 1 298 ? 10.037 9.768 -15.626 1.00 85.50 298 ARG A C 1
ATOM 2410 O O . ARG A 1 298 ? 9.989 8.718 -16.259 1.00 85.50 298 ARG A O 1
ATOM 2417 N N . PRO A 1 299 ? 11.185 10.230 -15.100 1.00 83.62 299 PRO A N 1
ATOM 2418 C CA . PRO A 1 299 ? 12.462 9.539 -15.281 1.00 83.62 299 PRO A CA 1
ATOM 2419 C C . PRO A 1 299 ? 12.647 8.323 -14.363 1.00 83.62 299 PRO A C 1
ATOM 2421 O O . PRO A 1 299 ? 13.557 7.533 -14.582 1.00 83.62 299 PRO A O 1
ATOM 2424 N N . GLN A 1 300 ? 11.805 8.179 -13.336 1.00 79.94 300 GLN A N 1
ATOM 2425 C CA . GLN A 1 300 ? 11.883 7.099 -12.345 1.00 79.94 300 GLN A CA 1
ATOM 2426 C C . GLN A 1 300 ? 11.289 5.774 -12.855 1.00 79.94 300 GLN A C 1
ATOM 2428 O O . GLN A 1 300 ? 11.505 4.729 -12.249 1.00 79.94 300 GLN A O 1
ATOM 2433 N N . GLU A 1 301 ? 10.558 5.805 -13.972 1.00 82.31 301 GLU A N 1
ATOM 2434 C CA . GLU A 1 301 ? 9.970 4.616 -14.588 1.00 82.31 301 GLU A CA 1
ATOM 2435 C C . GLU A 1 301 ? 10.998 3.896 -15.470 1.00 82.31 301 GLU A C 1
ATOM 2437 O O . GLU A 1 301 ? 11.355 4.364 -16.558 1.00 82.31 301 GLU A O 1
ATOM 2442 N N . ALA A 1 302 ? 11.458 2.733 -15.004 1.00 83.12 302 ALA A N 1
ATOM 2443 C CA . ALA A 1 302 ? 12.470 1.922 -15.683 1.00 83.12 302 ALA A CA 1
ATOM 2444 C C . ALA A 1 302 ? 12.027 1.475 -17.088 1.00 83.12 302 ALA A C 1
ATOM 2446 O O . ALA A 1 302 ? 12.834 1.489 -18.022 1.00 83.12 302 ALA A O 1
ATOM 2447 N N . ASP A 1 303 ? 10.733 1.173 -17.261 1.00 84.88 303 ASP A N 1
ATOM 2448 C CA . ASP A 1 303 ? 10.139 0.768 -18.541 1.00 84.88 303 ASP A CA 1
ATOM 2449 C C . ASP A 1 303 ? 10.412 1.804 -19.639 1.00 84.88 303 ASP A C 1
ATOM 2451 O O . ASP A 1 303 ? 10.745 1.454 -20.776 1.00 84.88 303 ASP A O 1
ATOM 2455 N N . TYR A 1 304 ? 10.316 3.095 -19.305 1.00 88.44 304 TYR A N 1
ATOM 2456 C CA . TYR A 1 304 ? 10.481 4.181 -20.272 1.00 88.44 304 TYR A CA 1
ATOM 2457 C C . TYR A 1 304 ? 11.925 4.276 -20.752 1.00 88.44 304 TYR A C 1
ATOM 2459 O O . TYR A 1 304 ? 12.169 4.462 -21.946 1.00 88.44 304 TYR A O 1
ATOM 2467 N N . LEU A 1 305 ? 12.882 4.116 -19.836 1.00 87.00 305 LEU A N 1
ATOM 2468 C CA . LEU A 1 305 ? 14.304 4.149 -20.154 1.00 87.00 305 LEU A CA 1
ATOM 2469 C C . LEU A 1 305 ? 14.729 2.919 -20.965 1.00 87.00 305 LEU A C 1
ATOM 2471 O O . LEU A 1 305 ? 15.443 3.065 -21.958 1.00 87.00 305 LEU A O 1
ATOM 2475 N N . ALA A 1 306 ? 14.244 1.729 -20.598 1.00 87.25 306 ALA A N 1
ATOM 2476 C CA . ALA A 1 306 ? 14.542 0.485 -21.304 1.00 87.25 306 ALA A CA 1
ATOM 2477 C C . ALA A 1 306 ? 14.072 0.538 -22.768 1.00 87.25 306 ALA A C 1
ATOM 2479 O O . ALA A 1 306 ? 14.849 0.282 -23.693 1.00 87.25 306 ALA A O 1
ATOM 2480 N N . HIS A 1 307 ? 12.825 0.958 -23.001 1.00 88.62 307 HIS A N 1
ATOM 2481 C CA . HIS A 1 307 ? 12.266 1.080 -24.349 1.00 88.62 307 HIS A CA 1
ATOM 2482 C C . HIS A 1 307 ? 12.897 2.224 -25.149 1.00 88.62 307 HIS A C 1
ATOM 2484 O O . HIS A 1 307 ? 13.112 2.082 -26.355 1.00 88.62 307 HIS A O 1
ATOM 2490 N N . LEU A 1 308 ? 13.258 3.336 -24.498 1.00 88.06 308 LEU A N 1
ATOM 2491 C CA . LEU A 1 308 ? 14.018 4.410 -25.135 1.00 88.06 308 LEU A CA 1
ATOM 2492 C C . LEU A 1 308 ? 15.389 3.916 -25.612 1.00 88.06 308 LEU A C 1
ATOM 2494 O O . LEU A 1 308 ? 15.760 4.165 -26.761 1.00 88.06 308 LEU A O 1
ATOM 2498 N N . GLY A 1 309 ? 16.125 3.207 -24.754 1.00 85.88 309 GLY A N 1
ATOM 2499 C CA . GLY A 1 309 ? 17.426 2.628 -25.079 1.00 85.88 309 GLY A CA 1
ATOM 2500 C C . GLY A 1 309 ? 17.329 1.636 -26.236 1.00 85.88 309 GLY A C 1
ATOM 2501 O O . GLY A 1 309 ? 18.066 1.752 -27.216 1.00 85.88 309 GLY A O 1
ATOM 2502 N N . TRP A 1 310 ? 16.352 0.730 -26.185 1.00 86.50 310 TRP A N 1
ATOM 2503 C CA . TRP A 1 310 ? 16.146 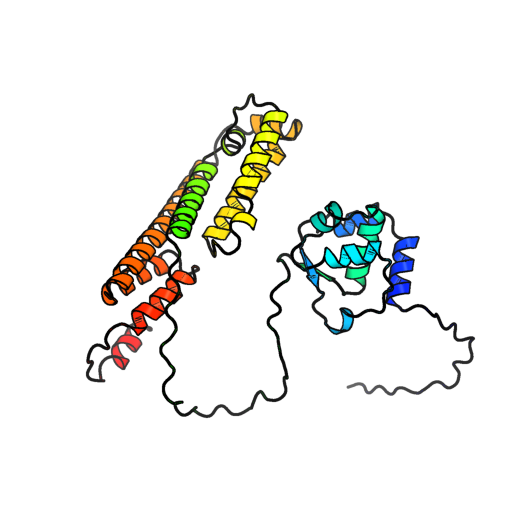-0.268 -27.232 1.00 86.50 310 TRP A CA 1
ATOM 2504 C C . TRP A 1 310 ? 15.707 0.340 -28.572 1.00 86.50 310 TRP A C 1
ATOM 2506 O O . TRP A 1 310 ? 16.234 -0.021 -29.628 1.00 86.50 310 TRP A O 1
ATOM 2516 N N . ALA A 1 311 ? 14.783 1.305 -28.561 1.00 87.88 311 ALA A N 1
ATOM 2517 C CA . ALA A 1 311 ? 14.367 2.000 -29.777 1.00 87.88 311 ALA A CA 1
ATOM 2518 C C . ALA A 1 311 ? 15.515 2.826 -30.379 1.00 87.88 311 ALA A C 1
ATOM 2520 O O . ALA A 1 311 ? 15.645 2.892 -31.599 1.00 87.88 311 ALA A O 1
ATOM 2521 N N . THR A 1 312 ? 16.373 3.407 -29.533 1.00 86.56 312 THR A N 1
ATOM 2522 C CA . THR A 1 312 ? 17.569 4.150 -29.961 1.00 86.56 312 THR A CA 1
ATOM 2523 C C . THR A 1 312 ? 18.619 3.222 -30.569 1.00 86.56 312 THR A C 1
ATOM 2525 O O . THR A 1 312 ? 19.194 3.565 -31.597 1.00 86.56 312 THR A O 1
ATOM 2528 N N . PHE A 1 313 ? 18.829 2.036 -29.991 1.00 85.88 313 PHE A N 1
ATOM 2529 C CA . PHE A 1 313 ? 19.724 1.009 -30.534 1.00 85.88 313 PHE A CA 1
ATOM 2530 C C . PHE A 1 313 ? 19.315 0.565 -31.948 1.00 85.88 313 PHE A C 1
ATOM 2532 O O . PHE A 1 313 ? 20.169 0.352 -32.802 1.00 85.88 313 PHE A O 1
ATOM 2539 N N . ASN A 1 314 ? 18.008 0.469 -32.209 1.00 83.69 314 ASN A N 1
ATOM 2540 C CA . ASN A 1 314 ? 17.463 0.062 -33.507 1.00 83.69 314 ASN A CA 1
ATOM 2541 C C . ASN A 1 314 ? 17.275 1.219 -34.505 1.00 83.69 314 ASN A C 1
ATOM 2543 O O . ASN A 1 314 ? 16.794 0.994 -35.621 1.00 83.69 314 ASN A O 1
ATOM 2547 N N . LEU A 1 315 ? 17.637 2.459 -34.149 1.00 83.88 315 LEU A N 1
ATOM 2548 C CA . LEU A 1 315 ? 17.676 3.530 -35.140 1.00 83.88 315 LEU A CA 1
ATOM 2549 C C . LEU A 1 315 ? 18.713 3.170 -36.210 1.00 83.88 315 LEU A C 1
ATOM 2551 O O . LEU A 1 315 ? 19.848 2.840 -35.860 1.00 83.88 315 LEU A O 1
ATOM 2555 N N . PRO A 1 316 ? 18.371 3.264 -37.509 1.00 68.75 316 PRO A N 1
ATOM 2556 C CA . PRO A 1 316 ? 19.378 3.121 -38.544 1.00 68.75 316 PRO A CA 1
ATOM 2557 C C . PRO A 1 316 ? 20.461 4.160 -38.267 1.00 68.75 316 PRO A C 1
ATOM 2559 O O . PRO A 1 316 ? 20.153 5.350 -38.134 1.00 68.75 316 PRO A O 1
ATOM 2562 N N . MET A 1 317 ? 21.713 3.704 -38.139 1.00 53.84 317 MET A N 1
ATOM 2563 C CA . MET A 1 317 ? 22.875 4.587 -38.146 1.00 53.84 317 MET A CA 1
ATOM 2564 C C . MET A 1 317 ? 22.655 5.558 -39.301 1.00 53.84 317 MET A C 1
ATOM 2566 O O . MET A 1 317 ? 22.589 5.134 -40.456 1.00 53.84 317 MET A O 1
ATOM 2570 N N . ARG A 1 318 ? 22.485 6.854 -39.006 1.00 48.62 318 ARG A N 1
ATOM 2571 C CA . ARG A 1 318 ? 22.680 7.854 -40.053 1.00 48.62 318 ARG A CA 1
ATOM 2572 C C . ARG A 1 318 ? 24.063 7.549 -40.606 1.00 48.62 318 ARG A C 1
ATOM 2574 O O . ARG A 1 318 ? 25.011 7.521 -39.824 1.00 48.62 318 ARG A O 1
ATOM 2581 N N . GLU A 1 319 ? 24.164 7.282 -41.904 1.00 43.41 319 GLU A N 1
ATOM 2582 C CA . GLU A 1 319 ? 25.444 7.341 -42.598 1.00 43.41 319 GLU A CA 1
ATOM 2583 C C . GLU A 1 319 ? 26.031 8.719 -42.278 1.00 43.41 319 GLU A C 1
ATOM 2585 O O . GLU A 1 319 ? 25.567 9.740 -42.782 1.00 43.41 319 GLU A O 1
ATOM 2590 N N . HIS A 1 320 ? 26.951 8.771 -41.319 1.00 41.47 320 HIS A N 1
ATOM 2591 C CA . HIS A 1 320 ? 27.555 10.007 -40.863 1.00 41.47 320 HIS A CA 1
ATOM 2592 C C . HIS A 1 320 ? 29.053 9.853 -41.020 1.00 41.47 320 HIS A C 1
ATOM 2594 O O . HIS A 1 320 ? 29.733 9.212 -40.221 1.00 41.47 320 HIS A O 1
ATOM 2600 N N . ASP A 1 321 ? 29.518 10.458 -42.105 1.00 40.38 321 ASP A N 1
ATOM 2601 C CA . ASP A 1 321 ? 30.884 10.896 -42.329 1.00 40.38 321 ASP A CA 1
ATOM 2602 C C . ASP A 1 321 ? 31.483 11.406 -41.002 1.00 40.38 321 ASP A C 1
ATOM 2604 O O . ASP A 1 321 ? 30.929 12.299 -40.344 1.00 40.38 321 ASP A O 1
ATOM 2608 N N . GLY A 1 322 ? 32.544 10.735 -40.553 1.00 38.38 322 GLY A N 1
ATOM 2609 C CA . GLY A 1 322 ? 32.965 10.620 -39.153 1.00 38.38 322 GLY A CA 1
ATOM 2610 C C . GLY A 1 322 ? 33.642 11.849 -38.543 1.00 38.38 322 GLY A C 1
ATOM 2611 O O . GLY A 1 322 ? 34.661 11.704 -37.883 1.00 38.38 322 GLY A O 1
ATOM 2612 N N . THR A 1 323 ? 33.126 13.060 -38.760 1.00 41.94 323 THR A N 1
ATOM 2613 C CA . THR A 1 323 ? 33.827 14.298 -38.357 1.00 41.94 323 THR A CA 1
ATOM 2614 C C . THR A 1 323 ? 33.002 15.315 -37.568 1.00 41.94 323 THR A C 1
ATOM 2616 O O . THR A 1 323 ? 33.557 16.326 -37.143 1.00 41.94 323 THR A O 1
ATOM 2619 N N . LYS A 1 324 ? 31.702 15.087 -37.327 1.00 42.34 324 LYS A N 1
ATOM 2620 C CA . LYS A 1 324 ? 30.845 16.083 -36.643 1.00 42.34 324 LYS A CA 1
ATOM 2621 C C . LYS A 1 324 ? 30.403 15.741 -35.218 1.00 42.34 324 LYS A C 1
ATOM 2623 O O . LYS A 1 324 ? 30.069 16.658 -34.477 1.00 42.34 324 LYS A O 1
ATOM 2628 N N . ARG A 1 325 ? 30.442 14.470 -34.801 1.00 44.50 325 ARG A N 1
ATOM 2629 C CA . ARG A 1 325 ? 29.905 14.057 -33.489 1.00 44.50 325 ARG A CA 1
ATOM 2630 C C . ARG A 1 325 ? 30.746 14.535 -32.301 1.00 44.50 325 ARG A C 1
ATOM 2632 O O . ARG A 1 325 ? 30.177 14.874 -31.272 1.00 44.50 325 ARG A O 1
ATOM 2639 N N . ASP A 1 326 ? 32.057 14.657 -32.483 1.00 42.59 326 ASP A N 1
ATOM 2640 C CA . ASP A 1 326 ? 32.964 15.079 -31.407 1.00 42.59 326 ASP A CA 1
ATOM 2641 C C . ASP A 1 326 ? 32.953 16.598 -31.170 1.00 42.59 326 ASP A C 1
ATOM 2643 O O . ASP A 1 326 ? 33.515 17.065 -30.185 1.00 42.59 326 ASP A O 1
ATOM 2647 N N . LYS A 1 327 ? 32.313 17.382 -32.053 1.00 43.25 327 LYS A N 1
ATOM 2648 C CA . LYS A 1 327 ? 32.188 18.840 -31.886 1.00 43.25 327 LYS A CA 1
ATOM 2649 C C . LYS A 1 327 ? 30.853 19.268 -31.283 1.00 43.25 327 LYS A C 1
ATOM 2651 O O . LYS A 1 327 ? 30.862 20.082 -30.374 1.00 43.25 327 LYS A O 1
ATOM 2656 N N . GLU A 1 328 ? 29.731 18.688 -31.710 1.00 41.06 328 GLU A N 1
ATOM 2657 C CA . GLU A 1 328 ? 28.413 19.095 -31.184 1.00 41.06 328 GLU A CA 1
ATOM 2658 C C . GLU A 1 328 ? 28.157 18.604 -29.747 1.00 41.06 328 GLU A C 1
ATOM 2660 O O . GLU A 1 328 ? 27.563 19.332 -28.961 1.00 41.06 328 GLU A O 1
ATOM 2665 N N . LEU A 1 329 ? 28.661 17.424 -29.353 1.00 41.28 329 LEU A N 1
ATOM 2666 C CA . LEU A 1 329 ? 28.517 16.937 -27.967 1.00 41.28 329 LEU A CA 1
ATOM 2667 C C . LEU A 1 329 ? 29.451 17.644 -26.972 1.00 41.28 329 LEU A C 1
ATOM 2669 O O . LEU A 1 329 ? 29.151 17.685 -25.786 1.00 41.28 329 LEU A O 1
ATOM 2673 N N . ALA A 1 330 ? 30.565 18.211 -27.443 1.00 42.22 330 ALA A N 1
ATOM 2674 C CA . ALA A 1 330 ? 31.466 18.993 -26.599 1.00 42.22 330 ALA A CA 1
ATOM 2675 C C . ALA A 1 330 ? 30.978 20.440 -26.397 1.00 42.22 330 ALA A C 1
ATOM 2677 O O . ALA A 1 330 ? 31.341 21.064 -25.404 1.00 42.22 330 ALA A O 1
ATOM 2678 N N . GLU A 1 331 ? 30.164 20.971 -27.315 1.00 44.91 331 GLU A N 1
ATOM 2679 C CA . GLU A 1 331 ? 29.635 22.339 -27.232 1.00 44.91 331 GLU A CA 1
ATOM 2680 C C . GLU A 1 331 ? 28.316 22.422 -26.435 1.00 44.91 331 GLU A C 1
ATOM 2682 O O . GLU A 1 331 ? 28.106 23.416 -25.748 1.00 44.91 331 GLU A O 1
ATOM 2687 N N . GLU A 1 332 ? 27.471 21.379 -26.411 1.00 45.62 332 GLU A N 1
ATOM 2688 C CA . GLU A 1 332 ? 26.230 21.389 -25.603 1.00 45.62 332 GLU A CA 1
ATOM 2689 C C . GLU A 1 332 ? 26.450 21.130 -24.093 1.00 45.62 332 GLU A C 1
ATOM 2691 O O . GLU A 1 332 ? 25.592 21.490 -23.289 1.00 45.62 332 GLU A O 1
ATOM 2696 N N . GLU A 1 333 ? 27.586 20.558 -23.671 1.00 47.12 333 GLU A N 1
ATOM 2697 C CA . GLU A 1 333 ? 27.870 20.277 -22.246 1.00 47.12 333 GLU A CA 1
ATOM 2698 C C . GLU A 1 333 ? 28.536 21.441 -21.475 1.00 47.12 333 GLU A C 1
ATOM 2700 O O . GLU A 1 333 ? 28.755 21.318 -20.270 1.00 47.12 333 GLU A O 1
ATOM 2705 N N . TRP A 1 334 ? 28.833 22.583 -22.115 1.00 40.25 334 TRP A N 1
ATOM 2706 C CA . TRP A 1 334 ? 29.578 23.694 -21.484 1.00 40.25 334 TRP A CA 1
ATOM 2707 C C . TRP A 1 334 ? 28.878 25.065 -21.468 1.00 40.25 334 TRP A C 1
ATOM 2709 O O . TRP A 1 334 ? 29.500 26.032 -21.031 1.00 40.25 334 TRP A O 1
ATOM 2719 N N . GLU A 1 335 ? 27.611 25.185 -21.881 1.00 39.25 335 GLU A N 1
ATOM 2720 C CA . GLU A 1 335 ? 26.895 26.481 -21.842 1.00 39.25 335 GLU A CA 1
ATOM 2721 C C . GLU A 1 335 ? 25.910 26.670 -20.672 1.00 39.25 335 GLU A C 1
ATOM 2723 O O . GLU A 1 335 ? 25.450 27.791 -20.474 1.00 39.25 335 GLU A O 1
ATOM 2728 N N . ASP A 1 336 ? 25.653 25.659 -19.833 1.00 44.38 336 ASP A N 1
ATOM 2729 C CA . ASP A 1 336 ? 24.688 25.765 -18.716 1.00 44.38 336 ASP A CA 1
ATOM 2730 C C . ASP A 1 336 ? 25.284 25.418 -17.330 1.00 44.38 336 ASP A C 1
ATOM 2732 O O . ASP A 1 336 ? 24.645 24.749 -16.513 1.00 44.38 336 ASP A O 1
ATOM 2736 N N . ASN A 1 337 ? 26.501 25.893 -17.030 1.00 35.09 337 ASN A N 1
ATOM 2737 C CA . ASN A 1 337 ? 27.058 25.857 -15.666 1.00 35.09 337 ASN A CA 1
ATOM 2738 C C . ASN A 1 337 ? 27.544 27.229 -15.184 1.00 35.09 337 ASN A C 1
ATOM 2740 O O . ASN A 1 337 ? 28.371 27.847 -15.896 1.00 35.09 337 ASN A O 1
#

Solvent-accessible surface area (backbone atoms only — not comparable to full-atom values): 19968 Å² total; per-residue (Å²): 141,83,88,84,81,93,74,88,73,89,77,82,79,63,89,77,81,76,69,95,61,44,72,58,39,54,53,42,54,49,41,71,76,70,60,51,58,72,62,49,43,66,66,46,60,82,42,27,81,22,11,32,17,71,23,89,50,71,79,37,54,68,64,73,57,92,65,53,78,74,56,47,52,52,54,70,50,55,66,4,74,33,24,48,45,51,45,60,69,70,45,91,57,59,66,59,60,48,48,46,50,55,51,39,38,41,76,56,34,35,27,39,79,30,94,56,60,39,75,77,80,71,84,75,81,73,74,88,82,72,84,69,88,70,98,67,90,79,74,86,75,84,80,80,75,78,80,79,78,73,81,75,79,51,72,67,46,54,52,48,53,52,51,53,51,52,49,41,54,57,47,66,74,42,54,51,42,57,58,56,71,46,57,93,82,60,49,67,69,55,51,53,54,34,41,55,54,50,48,72,70,42,39,60,75,83,39,61,93,64,51,57,60,71,57,39,54,45,39,49,51,44,39,48,54,48,49,53,28,40,61,35,60,69,33,73,68,48,32,52,54,48,61,70,59,74,62,91,91,70,64,66,71,55,43,55,52,50,51,54,52,47,52,40,50,52,50,17,52,54,26,36,55,52,12,52,54,27,46,76,69,68,35,27,72,61,13,31,54,24,17,50,52,14,26,74,59,43,74,78,39,63,70,36,52,51,48,30,51,52,29,54,69,65,38,76,76,71,91,62,80,93,77,55,69,79,54,57,63,61,57,69,76,67,76,87,125